Protein AF-A0A699ZJT1-F1 (afdb_monomer_lite)

Organism: Haematococcus lacustris (NCBI:txid44745)

Structure (mmCIF, N/CA/C/O backbone):
data_AF-A0A699ZJT1-F1
#
_entry.id   AF-A0A699ZJT1-F1
#
loop_
_atom_site.group_PDB
_atom_site.id
_atom_site.type_symbol
_atom_site.label_atom_id
_atom_site.label_alt_id
_atom_site.label_comp_id
_atom_site.label_asym_id
_atom_site.label_entity_id
_atom_site.label_seq_id
_atom_site.pdbx_PDB_ins_code
_atom_site.Cartn_x
_atom_site.Cartn_y
_atom_site.Cartn_z
_atom_site.occupancy
_atom_site.B_iso_or_equiv
_atom_site.auth_seq_id
_atom_site.auth_comp_id
_atom_site.auth_asym_id
_atom_site.auth_atom_id
_atom_site.pdbx_PDB_model_num
ATOM 1 N N . MET A 1 1 ? -1.656 -11.043 2.139 1.00 68.12 1 MET A N 1
ATOM 2 C CA . MET A 1 1 ? -1.482 -12.328 1.418 1.00 68.12 1 MET A CA 1
ATOM 3 C C . MET A 1 1 ? -2.534 -12.564 0.336 1.00 68.12 1 MET A C 1
ATOM 5 O O . MET A 1 1 ? -2.131 -12.851 -0.779 1.00 68.12 1 MET A O 1
ATOM 9 N N . VAL A 1 2 ? -3.842 -12.390 0.593 1.00 81.81 2 VAL A N 1
ATOM 10 C CA . VAL A 1 2 ? -4.895 -12.573 -0.441 1.00 81.81 2 VAL A CA 1
ATOM 11 C C . VAL A 1 2 ? -4.664 -11.711 -1.692 1.00 81.81 2 VAL A C 1
ATOM 13 O O . VAL A 1 2 ? -4.823 -12.199 -2.804 1.00 81.81 2 VAL A O 1
ATOM 16 N N . PHE A 1 3 ? -4.213 -10.464 -1.516 1.00 82.81 3 PHE A N 1
ATOM 17 C CA . PHE A 1 3 ? -3.879 -9.556 -2.620 1.00 82.81 3 PHE A CA 1
ATOM 18 C C . PHE A 1 3 ? -2.847 -10.152 -3.597 1.00 82.81 3 PHE A C 1
ATOM 20 O O . PHE A 1 3 ? -3.109 -10.224 -4.792 1.00 82.81 3 PHE A O 1
ATOM 27 N N . ILE A 1 4 ? -1.740 -10.689 -3.074 1.00 85.75 4 ILE A N 1
ATOM 28 C CA . ILE A 1 4 ? -0.668 -11.313 -3.864 1.00 85.75 4 ILE A CA 1
ATOM 29 C C . ILE A 1 4 ? -1.181 -12.545 -4.628 1.00 85.75 4 ILE A C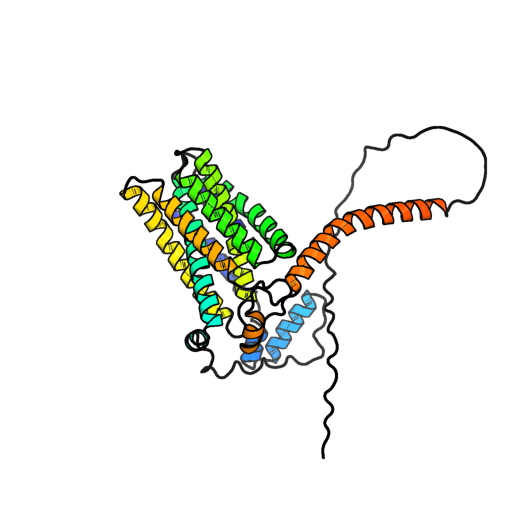 1
ATOM 31 O O . ILE A 1 4 ? -0.838 -12.753 -5.788 1.00 85.75 4 ILE A O 1
ATOM 35 N N . VAL A 1 5 ? -2.038 -13.365 -4.004 1.00 87.31 5 VAL A N 1
ATOM 36 C CA . VAL A 1 5 ? -2.672 -14.508 -4.690 1.00 87.31 5 VAL A CA 1
ATOM 37 C C . VAL A 1 5 ? -3.521 -14.026 -5.870 1.00 87.31 5 VAL A C 1
ATOM 39 O O . VAL A 1 5 ? -3.501 -14.644 -6.934 1.00 87.31 5 VAL A O 1
ATOM 42 N N . GLY A 1 6 ? -4.217 -12.898 -5.706 1.00 88.88 6 GLY A N 1
ATOM 43 C CA . GLY A 1 6 ? -4.940 -12.227 -6.783 1.00 88.88 6 GLY A CA 1
ATOM 44 C C . GLY A 1 6 ? -4.027 -11.771 -7.923 1.00 88.88 6 GLY A C 1
ATOM 45 O O . GLY A 1 6 ? -4.367 -11.984 -9.083 1.00 88.88 6 GLY A O 1
ATOM 46 N N . GLU A 1 7 ? -2.851 -11.217 -7.620 1.00 87.44 7 GLU A N 1
ATOM 47 C CA . GLU A 1 7 ? -1.862 -10.841 -8.640 1.00 87.44 7 GLU A CA 1
ATOM 48 C C . GLU A 1 7 ? -1.329 -12.052 -9.414 1.00 87.44 7 GLU A C 1
ATOM 50 O O . GLU A 1 7 ? -1.251 -12.017 -10.641 1.00 87.44 7 GLU A O 1
ATOM 55 N N . PHE A 1 8 ? -1.023 -13.158 -8.731 1.00 90.25 8 PHE A N 1
ATOM 56 C CA . PHE A 1 8 ? -0.613 -14.397 -9.400 1.00 90.25 8 PHE A CA 1
ATOM 57 C C . PHE A 1 8 ? -1.708 -14.958 -10.303 1.00 90.25 8 PHE A C 1
ATOM 59 O O . PHE A 1 8 ? -1.432 -15.349 -11.440 1.00 90.25 8 PHE A O 1
ATOM 66 N N . ALA A 1 9 ? -2.953 -14.974 -9.820 1.00 89.19 9 ALA A N 1
ATOM 67 C CA . ALA A 1 9 ? -4.098 -15.390 -10.619 1.00 89.19 9 ALA A CA 1
ATOM 68 C C . ALA A 1 9 ? -4.280 -14.478 -11.842 1.00 89.19 9 ALA A C 1
ATOM 70 O O . ALA A 1 9 ? -4.509 -14.973 -12.944 1.00 89.19 9 ALA A O 1
ATOM 71 N N . LEU A 1 10 ? -4.111 -13.163 -11.672 1.00 89.19 10 LEU A N 1
ATOM 72 C CA . LEU A 1 10 ? -4.169 -12.187 -12.756 1.00 89.19 10 LEU A CA 1
ATOM 73 C C . LEU A 1 10 ? -3.108 -12.471 -13.825 1.00 89.19 10 LEU A C 1
ATOM 75 O O . LEU A 1 10 ? -3.448 -12.544 -15.004 1.00 89.19 10 LEU A O 1
ATOM 79 N N . VAL A 1 11 ? -1.847 -12.677 -13.432 1.00 89.19 11 VAL A N 1
ATOM 80 C CA . VAL A 1 11 ? -0.758 -13.001 -14.371 1.00 89.19 11 VAL A CA 1
ATOM 81 C C . VAL A 1 11 ? -1.023 -14.315 -15.095 1.00 89.19 11 VAL A C 1
ATOM 83 O O . VAL A 1 11 ? -0.805 -14.394 -16.302 1.00 89.19 11 VAL A O 1
ATOM 86 N N . LEU A 1 12 ? -1.517 -15.335 -14.389 1.00 89.31 12 LEU A N 1
ATOM 87 C CA . LEU A 1 12 ? -1.849 -16.627 -14.985 1.00 89.31 12 LEU A CA 1
ATOM 88 C C . LEU A 1 12 ? -2.943 -16.484 -16.048 1.00 89.31 12 LEU A C 1
ATOM 90 O O . LEU A 1 12 ? -2.784 -16.970 -17.167 1.00 89.31 12 LEU A O 1
ATOM 94 N N . VAL A 1 13 ? -4.031 -15.781 -15.725 1.00 89.81 13 VAL A N 1
ATOM 95 C CA . VAL A 1 13 ? -5.122 -15.515 -16.672 1.00 89.81 13 VAL A CA 1
ATOM 96 C C . VAL A 1 13 ? -4.616 -14.692 -17.853 1.00 89.81 13 VAL A C 1
ATOM 98 O O . VAL A 1 13 ? -4.939 -15.024 -18.987 1.00 89.81 13 VAL A O 1
ATOM 101 N N . ALA A 1 14 ? -3.790 -13.672 -17.616 1.00 88.75 14 ALA A N 1
ATOM 102 C CA . ALA A 1 14 ? -3.223 -12.837 -18.673 1.00 88.75 14 ALA A CA 1
ATOM 103 C C . ALA A 1 14 ? -2.283 -13.628 -19.604 1.00 88.75 14 ALA A C 1
ATOM 105 O O . ALA A 1 14 ? -2.283 -13.414 -20.814 1.00 88.75 14 ALA A O 1
ATOM 106 N N . PHE A 1 15 ? -1.509 -14.570 -19.057 1.00 87.38 15 PHE A N 1
ATOM 107 C CA . PHE A 1 15 ? -0.621 -15.436 -19.833 1.00 87.38 15 PHE A CA 1
ATOM 108 C C . PHE A 1 15 ? -1.401 -16.434 -20.702 1.00 87.38 15 PHE A C 1
ATOM 110 O O . PHE A 1 15 ? -1.058 -16.633 -21.868 1.00 87.38 15 PHE A O 1
ATOM 117 N N . LEU A 1 16 ? -2.460 -17.041 -20.153 1.00 88.62 16 LEU A N 1
ATOM 118 C CA . LEU A 1 16 ? -3.314 -17.999 -20.867 1.00 88.62 16 LEU A CA 1
ATOM 119 C C . LEU A 1 16 ? -4.228 -17.315 -21.894 1.00 88.62 16 LEU A C 1
ATOM 121 O O . LEU A 1 16 ? -4.442 -17.833 -22.989 1.00 88.62 16 LEU A O 1
ATOM 125 N N . LEU A 1 17 ? -4.779 -16.152 -21.541 1.00 86.44 17 LEU A N 1
ATOM 126 C CA . LEU A 1 17 ? -5.729 -15.386 -22.340 1.00 86.44 17 LEU A CA 1
ATOM 127 C C . LEU A 1 17 ? -5.072 -14.091 -22.814 1.00 86.44 17 LEU A C 1
ATOM 129 O O . LEU A 1 17 ? -5.257 -13.019 -22.249 1.00 86.44 17 LEU A O 1
ATOM 133 N N . GLN A 1 18 ? -4.364 -14.181 -23.935 1.00 83.94 18 GLN A N 1
ATOM 134 C CA . GLN A 1 18 ? -3.671 -13.042 -24.551 1.00 83.94 18 GLN A CA 1
ATOM 135 C C . GLN A 1 18 ? -4.620 -12.006 -25.191 1.00 83.94 18 GLN A C 1
ATOM 137 O O . GLN A 1 18 ? -4.182 -10.980 -25.711 1.00 83.94 18 GLN A O 1
ATOM 142 N N . ARG A 1 19 ? -5.938 -12.256 -25.171 1.00 90.12 19 ARG A N 1
ATOM 143 C CA . ARG A 1 19 ? -6.968 -11.302 -25.603 1.00 90.12 19 ARG A CA 1
ATOM 144 C C . ARG A 1 19 ? -7.478 -10.526 -24.395 1.00 90.12 19 ARG A C 1
ATOM 146 O O . ARG A 1 19 ? -8.164 -11.093 -23.544 1.00 90.12 19 ARG A O 1
ATOM 153 N N . TRP A 1 20 ? -7.218 -9.220 -24.371 1.00 88.31 20 TRP A N 1
ATOM 154 C CA . TRP A 1 20 ? -7.564 -8.351 -23.243 1.00 88.31 20 TRP A CA 1
ATOM 155 C C . TRP A 1 20 ? -9.059 -8.380 -22.882 1.00 88.31 20 TRP A C 1
ATOM 157 O O . TRP A 1 20 ? -9.390 -8.328 -21.703 1.00 88.31 20 TRP A O 1
ATOM 167 N N . GLN A 1 21 ? -9.968 -8.545 -23.855 1.00 93.56 21 GLN A N 1
ATOM 168 C CA . GLN A 1 21 ? -11.408 -8.639 -23.574 1.00 93.56 21 GLN A CA 1
ATOM 169 C C . GLN A 1 21 ? -11.756 -9.905 -22.783 1.00 93.56 21 GLN A C 1
ATOM 171 O O . GLN A 1 21 ? -12.504 -9.843 -21.812 1.00 93.56 21 GLN A O 1
ATOM 176 N N . LEU A 1 22 ? -11.200 -11.054 -23.190 1.00 91.88 22 LEU A N 1
ATOM 177 C CA . LEU A 1 22 ? -11.427 -12.329 -22.504 1.00 91.88 22 LEU A CA 1
ATOM 178 C C . LEU A 1 22 ? -10.837 -12.292 -21.098 1.00 91.88 22 LEU A C 1
ATOM 180 O O . LEU A 1 22 ? -11.484 -12.739 -20.157 1.00 91.88 22 LEU A O 1
ATOM 184 N N . MET A 1 23 ? -9.658 -11.689 -20.948 1.00 89.81 23 MET A N 1
ATOM 185 C CA . MET A 1 23 ? -9.053 -11.440 -19.645 1.00 89.81 23 MET A CA 1
ATOM 186 C C . MET A 1 23 ? -9.990 -10.618 -18.744 1.00 89.81 23 MET A C 1
ATOM 188 O O . MET A 1 23 ? -10.270 -11.047 -17.625 1.00 89.81 23 MET A O 1
ATOM 192 N N . CYS A 1 24 ? -10.540 -9.498 -19.232 1.00 90.75 24 CYS A N 1
ATOM 193 C CA . CYS A 1 24 ? -11.505 -8.693 -18.476 1.00 90.75 24 CYS A CA 1
ATOM 194 C C . CYS A 1 24 ? -12.735 -9.509 -18.056 1.00 90.75 24 CYS A C 1
ATOM 196 O O . CYS A 1 24 ? -13.078 -9.510 -16.877 1.00 90.75 24 CYS A O 1
ATOM 198 N N . TYR A 1 25 ? -13.362 -10.249 -18.978 1.00 93.19 25 TYR A N 1
ATOM 199 C CA . TYR A 1 25 ? -14.530 -11.074 -18.651 1.00 93.19 25 TYR A CA 1
ATOM 200 C C . TYR A 1 25 ? -14.214 -12.156 -17.616 1.00 93.19 25 TYR A C 1
ATOM 202 O O . TYR A 1 25 ? -14.983 -12.336 -16.673 1.00 93.19 25 TYR A O 1
ATOM 210 N N . CYS A 1 26 ? -13.080 -12.848 -17.745 1.00 92.00 26 CYS A N 1
ATOM 211 C CA . CYS A 1 26 ? -12.670 -13.879 -16.795 1.00 92.00 26 CYS A CA 1
ATOM 212 C C . CYS A 1 26 ? -12.406 -13.304 -15.400 1.00 92.00 26 CYS A C 1
ATOM 214 O O . CYS A 1 26 ? -12.889 -13.860 -14.417 1.00 92.00 26 CYS A O 1
ATOM 216 N N . ILE A 1 27 ? -11.703 -12.175 -15.293 1.00 89.94 27 ILE A N 1
ATOM 217 C CA . ILE A 1 27 ? -11.437 -11.525 -13.999 1.00 89.94 27 ILE A CA 1
ATOM 218 C C . ILE A 1 27 ? -12.738 -11.024 -13.365 1.00 89.94 27 ILE A C 1
ATOM 220 O O . ILE A 1 27 ? -12.946 -11.208 -12.163 1.00 89.94 27 ILE A O 1
ATOM 224 N N . SER A 1 28 ? -13.639 -10.436 -14.159 1.00 90.81 28 SER A N 1
ATOM 225 C CA . SER A 1 28 ? -14.964 -10.023 -13.689 1.00 90.81 28 SER A CA 1
ATOM 226 C C . SER A 1 28 ? -15.787 -11.215 -13.207 1.00 90.81 28 SER A C 1
ATOM 228 O O . SER A 1 28 ? -16.423 -11.116 -12.164 1.00 90.81 28 SER A O 1
ATOM 230 N N . ALA A 1 29 ? -15.734 -12.355 -13.900 1.00 91.50 29 ALA A N 1
ATOM 231 C CA . ALA A 1 29 ? -16.417 -13.576 -13.481 1.00 91.50 29 ALA A CA 1
ATOM 232 C C . ALA A 1 29 ? -15.842 -14.143 -12.172 1.00 91.50 29 ALA A C 1
ATOM 234 O O . ALA A 1 29 ? -16.608 -14.486 -11.276 1.00 91.50 29 ALA A O 1
ATOM 235 N N . ILE A 1 30 ? -14.513 -14.181 -12.019 1.00 88.31 30 ILE A N 1
ATOM 236 C CA . ILE A 1 30 ? -13.851 -14.600 -10.769 1.00 88.31 30 ILE A CA 1
ATOM 237 C C . ILE A 1 30 ? -14.246 -13.666 -9.614 1.00 88.31 30 ILE A C 1
ATOM 239 O O . ILE A 1 30 ? -14.567 -14.126 -8.519 1.00 88.31 30 ILE A O 1
ATOM 243 N N . SER A 1 31 ? -14.278 -12.356 -9.866 1.00 87.56 31 SER A N 1
ATOM 244 C CA . SER A 1 31 ? -14.694 -11.350 -8.879 1.00 87.56 31 SER A CA 1
ATOM 245 C C . SER A 1 31 ? -16.182 -11.450 -8.532 1.00 87.56 31 SER A C 1
ATOM 247 O O . SER A 1 31 ? -16.557 -11.269 -7.382 1.00 87.56 31 SER A O 1
ATOM 249 N N . ALA A 1 32 ? -17.045 -11.772 -9.495 1.00 90.25 32 ALA A N 1
ATOM 250 C CA . ALA A 1 32 ? -18.464 -12.005 -9.238 1.00 90.25 32 ALA A CA 1
ATOM 251 C C . ALA A 1 32 ? -18.681 -13.294 -8.433 1.00 90.25 32 ALA A C 1
ATOM 253 O O . ALA A 1 32 ? -19.497 -13.322 -7.517 1.00 90.25 32 ALA A O 1
ATOM 254 N N . LEU A 1 33 ? -17.910 -14.347 -8.722 1.00 89.12 33 LEU A N 1
ATOM 255 C CA . LEU A 1 33 ? -17.968 -15.600 -7.976 1.00 89.12 33 LEU A CA 1
ATOM 256 C C . LEU A 1 33 ? -17.536 -15.413 -6.517 1.00 89.12 33 LEU A C 1
ATOM 258 O O . LEU A 1 33 ? -18.103 -16.047 -5.633 1.00 89.12 33 LEU A O 1
ATOM 262 N N . SER A 1 34 ? -16.590 -14.514 -6.232 1.00 84.88 34 SER A N 1
ATOM 263 C CA . SER A 1 34 ? -16.196 -14.231 -4.846 1.00 84.88 34 SER A CA 1
ATOM 264 C C . SER A 1 34 ? -17.324 -13.596 -4.018 1.00 84.88 34 SER A C 1
ATOM 266 O O . SER A 1 34 ? -17.351 -13.783 -2.804 1.00 84.88 34 SER A O 1
ATOM 268 N N . MET A 1 35 ? -18.321 -12.954 -4.645 1.00 88.31 35 MET A N 1
ATOM 269 C CA . MET A 1 35 ? -19.525 -12.467 -3.951 1.00 88.31 35 MET A CA 1
ATOM 270 C C . MET A 1 35 ? -20.387 -13.596 -3.384 1.00 88.31 35 MET A C 1
ATOM 272 O O . MET A 1 35 ? -21.145 -13.360 -2.448 1.00 88.31 35 MET A O 1
ATOM 276 N N . VAL A 1 36 ? -20.238 -14.833 -3.866 1.00 89.50 36 VAL A N 1
ATOM 277 C CA . VAL A 1 36 ? -20.910 -16.002 -3.277 1.00 89.50 36 VAL A CA 1
ATOM 278 C C . VAL A 1 36 ? -20.477 -16.213 -1.822 1.00 89.50 36 VAL A C 1
ATOM 280 O O . VAL A 1 36 ? -21.273 -16.685 -1.016 1.00 89.50 36 VAL A O 1
ATOM 283 N N . VAL A 1 37 ? -19.262 -15.792 -1.444 1.00 86.38 37 VAL A N 1
ATOM 284 C CA . VAL A 1 37 ? -18.800 -15.837 -0.046 1.00 86.38 37 VAL A CA 1
ATOM 285 C C . VAL A 1 37 ? -19.718 -15.023 0.871 1.00 86.38 37 VAL A C 1
ATOM 287 O O . VAL A 1 37 ? -19.959 -15.446 1.998 1.00 86.38 37 VAL A O 1
ATOM 290 N N . LEU A 1 38 ? -20.308 -13.923 0.386 1.00 85.62 38 LEU A N 1
ATOM 291 C CA . LEU A 1 38 ? -21.237 -13.099 1.170 1.00 85.62 38 LEU A CA 1
ATOM 292 C C . LEU A 1 38 ? -22.495 -13.866 1.602 1.00 85.62 38 LEU A C 1
ATOM 294 O O . LEU A 1 38 ? -23.102 -13.502 2.600 1.00 85.62 38 LEU A O 1
ATOM 298 N N . LEU A 1 39 ? -22.868 -14.944 0.902 1.00 87.69 39 LEU A N 1
ATOM 299 C CA . LEU A 1 39 ? -24.011 -15.786 1.279 1.00 87.69 39 LEU A CA 1
ATOM 300 C C . LEU A 1 39 ? -23.717 -16.682 2.491 1.00 87.69 39 LEU A C 1
ATOM 302 O O . LEU A 1 39 ? -24.645 -17.156 3.142 1.00 87.69 39 LEU A O 1
ATOM 306 N N . PHE A 1 40 ? -22.440 -16.936 2.782 1.00 87.12 40 PHE A N 1
ATOM 307 C CA . PHE A 1 40 ? -22.009 -17.820 3.868 1.00 87.12 40 PHE A CA 1
ATOM 308 C C . PHE A 1 40 ? -21.505 -17.063 5.099 1.00 87.12 40 PHE A C 1
ATOM 310 O O . PHE A 1 40 ? -21.398 -17.656 6.174 1.00 87.12 40 PHE A O 1
ATOM 317 N N . VAL A 1 41 ? -21.176 -15.776 4.956 1.00 87.56 41 VAL A N 1
ATOM 318 C CA . VAL A 1 41 ? -20.668 -14.947 6.052 1.00 87.56 41 VAL A CA 1
ATOM 319 C C . VAL A 1 41 ? -21.848 -14.466 6.906 1.00 87.56 41 VAL A C 1
ATOM 321 O O . VAL A 1 41 ? -22.723 -13.779 6.383 1.00 87.56 41 VAL A O 1
ATOM 324 N N . PRO A 1 42 ? -21.904 -14.819 8.205 1.00 86.19 42 PRO A N 1
ATOM 325 C CA . PRO A 1 42 ? -22.932 -14.299 9.094 1.00 86.19 42 PRO A CA 1
ATOM 326 C C . PRO A 1 42 ? -22.731 -12.799 9.333 1.00 86.19 42 PRO A C 1
ATOM 328 O O . PRO A 1 42 ? -21.609 -12.291 9.295 1.00 86.19 42 PRO A O 1
ATOM 331 N N . GLU A 1 43 ? -23.825 -12.102 9.625 1.00 85.81 43 GLU A N 1
ATOM 332 C CA . GLU A 1 43 ? -23.798 -10.677 9.947 1.00 85.81 43 GLU A CA 1
ATOM 333 C C . GLU A 1 43 ? -22.984 -10.399 11.227 1.00 85.81 43 GLU A C 1
ATOM 335 O O . GLU A 1 43 ? -22.891 -11.244 12.123 1.00 85.81 43 GLU A O 1
ATOM 340 N N . SER A 1 44 ? -22.391 -9.205 11.333 1.00 82.75 44 SER A N 1
ATOM 341 C CA . SER A 1 44 ? -21.545 -8.840 12.479 1.00 82.75 44 SER A CA 1
ATOM 342 C C . SER A 1 44 ? -22.341 -8.834 13.797 1.00 82.75 44 SER A C 1
ATOM 344 O O . SER A 1 44 ? -23.284 -8.046 13.924 1.00 82.75 44 SER A O 1
ATOM 346 N N . PRO A 1 45 ? -21.934 -9.601 14.835 1.00 82.19 45 PRO A N 1
ATOM 347 C CA . PRO A 1 45 ? -22.610 -9.601 16.136 1.00 82.19 45 PRO A CA 1
ATOM 348 C C . PRO A 1 45 ? -22.708 -8.210 16.766 1.00 82.19 45 PRO A C 1
ATOM 350 O O . PRO A 1 45 ? -23.726 -7.861 17.354 1.00 82.19 45 PRO A O 1
ATOM 353 N N . ARG A 1 46 ? -21.678 -7.368 16.594 1.00 73.75 46 ARG A N 1
ATOM 354 C CA . ARG A 1 46 ? -21.686 -5.987 17.110 1.00 73.75 46 ARG A CA 1
ATOM 355 C C . ARG A 1 46 ? -22.726 -5.117 16.407 1.00 73.75 46 ARG A C 1
ATOM 357 O O . ARG A 1 46 ? -23.347 -4.286 17.060 1.00 73.75 46 ARG A O 1
ATOM 364 N N . TRP A 1 47 ? -22.913 -5.299 15.099 1.00 79.62 47 TRP A N 1
ATOM 365 C CA . TRP A 1 47 ? -23.938 -4.579 14.339 1.00 79.62 47 TRP A CA 1
ATOM 366 C C . TRP A 1 47 ? -25.345 -5.056 14.719 1.00 79.62 47 TRP A C 1
ATOM 368 O O . TRP A 1 47 ? -26.227 -4.229 14.933 1.00 79.62 47 TRP A O 1
ATOM 378 N N . LEU A 1 48 ? -25.533 -6.370 14.893 1.00 81.25 48 LEU A N 1
ATOM 379 C CA . LEU A 1 48 ? -26.794 -6.949 15.366 1.00 81.25 48 LEU A CA 1
ATOM 380 C C . LEU A 1 48 ? -27.180 -6.405 16.751 1.00 81.25 48 LEU A C 1
ATOM 382 O O . LEU A 1 48 ? -28.318 -5.978 16.930 1.00 81.25 48 LEU A O 1
ATOM 386 N N . LEU A 1 49 ? -26.230 -6.327 17.691 1.00 79.31 49 LEU A N 1
ATOM 387 C CA . LEU A 1 49 ? -26.443 -5.700 19.004 1.00 79.31 49 LEU A CA 1
ATOM 388 C C . LEU A 1 49 ? -26.796 -4.212 18.883 1.00 79.31 49 LEU A C 1
ATOM 390 O O . LEU A 1 49 ? -27.748 -3.758 19.509 1.00 79.31 49 LEU A O 1
ATOM 394 N N . ALA A 1 50 ? -26.084 -3.457 18.041 1.00 68.19 50 ALA A N 1
ATOM 395 C CA . ALA A 1 50 ? -26.372 -2.038 17.815 1.00 68.19 50 ALA A CA 1
ATOM 396 C C . ALA A 1 50 ? -27.770 -1.795 17.210 1.00 68.19 50 ALA A C 1
ATOM 398 O O . ALA A 1 50 ? -28.385 -0.767 17.476 1.00 68.19 50 ALA A O 1
ATOM 399 N N . MET A 1 51 ? -28.286 -2.749 16.430 1.00 73.44 51 MET A N 1
ATOM 400 C CA . MET A 1 51 ? -29.645 -2.730 15.873 1.00 73.44 51 MET A CA 1
ATOM 401 C C . MET A 1 51 ? -30.710 -3.277 16.840 1.00 73.44 51 MET A C 1
ATOM 403 O O . MET A 1 51 ? -31.870 -3.414 16.455 1.00 73.44 51 MET A O 1
ATOM 407 N N . GLY A 1 52 ? -30.341 -3.628 18.076 1.00 78.38 52 GLY A N 1
ATOM 408 C CA . GLY A 1 52 ? -31.246 -4.216 19.069 1.00 78.38 52 GLY A CA 1
ATOM 409 C C . GLY A 1 52 ? -31.628 -5.678 18.798 1.00 78.38 52 GLY A C 1
ATOM 410 O O . GLY A 1 52 ? -32.499 -6.224 19.472 1.00 78.38 52 GLY A O 1
ATOM 411 N N . ARG A 1 53 ? -30.982 -6.349 17.834 1.00 83.00 53 ARG A N 1
ATOM 412 C CA . ARG A 1 53 ? -31.214 -7.759 17.461 1.00 83.00 53 ARG A CA 1
ATOM 413 C C . ARG A 1 53 ? -30.350 -8.697 18.310 1.00 83.00 53 ARG A C 1
ATOM 415 O O . ARG A 1 53 ? -29.524 -9.449 17.793 1.00 83.00 53 ARG A O 1
ATOM 422 N N . GLN A 1 54 ? -30.535 -8.648 19.628 1.00 84.38 54 GLN A N 1
ATOM 423 C CA . GLN A 1 54 ? -29.672 -9.343 20.591 1.00 84.38 54 GLN A CA 1
ATOM 424 C C . GLN A 1 54 ? -29.695 -10.875 20.441 1.00 84.38 54 GLN A C 1
ATOM 426 O O . GLN A 1 54 ? -28.637 -11.498 20.403 1.00 84.38 54 GLN A O 1
ATOM 431 N N . ALA A 1 55 ? -30.875 -11.475 20.253 1.00 84.94 55 ALA A N 1
ATOM 432 C CA . ALA A 1 55 ? -31.009 -12.926 20.082 1.00 84.94 55 ALA A CA 1
ATOM 433 C C . ALA A 1 55 ? -30.239 -13.458 18.857 1.00 84.94 55 ALA A C 1
ATOM 435 O O . ALA A 1 55 ? -29.660 -14.542 18.892 1.00 84.94 55 ALA A O 1
ATOM 436 N N . GLU A 1 56 ? -30.191 -12.682 17.772 1.00 85.12 56 GLU A N 1
ATOM 437 C CA . GLU A 1 56 ? -29.431 -13.055 16.579 1.00 85.12 56 GLU A CA 1
ATOM 438 C C . GLU A 1 56 ? -27.924 -12.904 16.789 1.00 85.12 56 GLU A C 1
ATOM 440 O O . GLU A 1 56 ? -27.151 -13.740 16.323 1.00 85.12 56 GLU A O 1
ATOM 445 N N . ALA A 1 57 ? -27.496 -11.875 17.526 1.00 84.94 57 ALA A N 1
ATOM 446 C CA . ALA A 1 57 ? -26.094 -11.703 17.891 1.00 84.94 57 ALA A CA 1
ATOM 447 C C . ALA A 1 57 ? -25.587 -12.872 18.752 1.00 84.94 57 ALA A C 1
ATOM 449 O O . ALA A 1 57 ? -24.501 -13.395 18.498 1.00 84.94 57 ALA A O 1
ATOM 450 N N . GLU A 1 58 ? -26.389 -13.320 19.721 1.00 86.56 58 GLU A N 1
ATOM 451 C CA . GLU A 1 58 ? -26.097 -14.493 20.555 1.00 86.56 58 GLU A CA 1
ATOM 452 C C . GLU A 1 58 ? -26.061 -15.781 19.722 1.00 86.56 58 GLU A C 1
ATOM 454 O O . GLU A 1 58 ? -25.140 -16.583 19.873 1.00 86.56 58 GLU A O 1
ATOM 459 N N . ALA A 1 59 ? -26.989 -15.955 18.774 1.00 87.75 59 ALA A N 1
ATOM 460 C CA . ALA A 1 59 ? -26.979 -17.097 17.860 1.00 87.75 59 ALA A CA 1
ATOM 461 C C . ALA A 1 59 ? -25.696 -17.143 17.009 1.00 87.75 59 ALA A C 1
ATOM 463 O O . ALA A 1 59 ? -25.058 -18.192 16.907 1.00 87.75 59 ALA A O 1
ATOM 464 N N . VAL A 1 60 ? -25.260 -16.009 16.451 1.00 87.69 60 VAL A N 1
ATOM 465 C CA . VAL A 1 60 ? -24.003 -15.938 15.686 1.00 87.69 60 VAL A CA 1
ATOM 466 C C . VAL A 1 60 ? -22.793 -16.212 16.586 1.00 87.69 60 VAL A C 1
ATOM 468 O O . VAL A 1 60 ? -21.924 -17.000 16.213 1.00 87.69 60 VAL A O 1
ATOM 471 N N . MET A 1 61 ? -22.741 -15.619 17.782 1.00 86.12 61 MET A N 1
ATOM 472 C CA . MET A 1 61 ? -21.646 -15.830 18.738 1.00 86.12 61 MET A CA 1
ATOM 473 C C . MET A 1 61 ? -21.565 -17.274 19.237 1.00 86.12 61 MET A C 1
ATOM 475 O O . MET A 1 61 ? -20.465 -17.813 19.337 1.00 86.12 61 MET A O 1
ATOM 479 N N . SER A 1 62 ? -22.704 -17.922 19.493 1.00 85.94 62 SER A N 1
ATOM 480 C CA . SER A 1 62 ? -22.753 -19.334 19.889 1.00 85.94 62 SER A CA 1
ATOM 481 C C . SER A 1 62 ? -22.188 -20.241 18.797 1.00 85.94 62 SER A C 1
ATOM 483 O O . SER A 1 62 ? -21.330 -21.072 19.077 1.00 85.94 62 SER A O 1
ATOM 485 N N . LYS A 1 63 ? -22.549 -19.993 17.533 1.00 85.94 63 LYS A N 1
ATOM 486 C CA . LYS A 1 63 ? -22.023 -20.733 16.382 1.00 85.94 63 LYS A CA 1
ATOM 487 C C . LYS A 1 63 ? -20.516 -20.534 16.203 1.00 85.94 63 LYS A C 1
ATOM 489 O O . LYS A 1 63 ? -19.805 -21.482 15.885 1.00 85.94 63 LYS A O 1
ATOM 494 N N . ILE A 1 64 ? -20.011 -19.318 16.426 1.00 86.00 64 ILE A N 1
ATOM 495 C CA . ILE A 1 64 ? -18.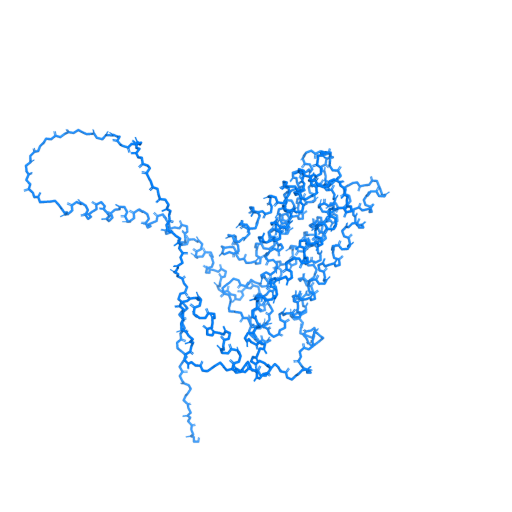565 -19.037 16.412 1.00 86.00 64 ILE A CA 1
ATOM 496 C C . ILE A 1 64 ? -17.860 -19.781 17.555 1.00 86.00 64 ILE A C 1
ATOM 498 O O . ILE A 1 64 ? -16.791 -20.349 17.340 1.00 86.00 64 ILE A O 1
ATOM 502 N N . ALA A 1 65 ? -18.448 -19.798 18.753 1.00 85.56 65 ALA A N 1
ATOM 503 C CA . ALA A 1 65 ? -17.896 -20.492 19.914 1.00 85.56 65 ALA A CA 1
ATOM 504 C C . ALA A 1 65 ? -17.842 -22.014 19.689 1.00 85.56 65 ALA A C 1
ATOM 506 O O . ALA A 1 65 ? -16.798 -22.623 19.910 1.00 85.56 65 ALA A O 1
ATOM 507 N N . GLU A 1 66 ? -18.907 -22.607 19.140 1.00 86.69 66 GLU A N 1
ATOM 508 C CA . GLU A 1 66 ? -18.951 -24.025 18.755 1.00 86.69 66 GLU A CA 1
ATOM 509 C C . GLU A 1 66 ? -17.850 -24.386 17.751 1.00 86.69 66 GLU A C 1
ATOM 511 O O . GLU A 1 66 ? -17.126 -25.359 17.955 1.00 86.69 66 GLU A O 1
ATOM 516 N N . VAL A 1 67 ? -17.679 -23.583 16.695 1.00 85.56 67 VAL A N 1
ATOM 517 C CA . VAL A 1 67 ? -16.641 -23.808 15.673 1.00 85.56 67 VAL A CA 1
ATOM 518 C C . VAL A 1 67 ? -15.232 -23.660 16.253 1.00 85.56 67 VAL A C 1
ATOM 520 O O . VAL A 1 67 ? -14.334 -24.413 15.883 1.00 85.56 67 VAL A O 1
ATOM 523 N N . ASN A 1 68 ? -15.037 -22.721 17.180 1.00 86.12 68 ASN A N 1
ATOM 524 C CA . ASN A 1 68 ? -13.748 -22.478 17.829 1.00 86.12 68 ASN A CA 1
ATOM 525 C C . ASN A 1 68 ? -13.475 -23.411 19.023 1.00 86.12 68 ASN A C 1
ATOM 527 O O . ASN A 1 68 ? -12.423 -23.292 19.649 1.00 86.12 68 ASN A O 1
ATOM 531 N N . GLY A 1 69 ? -14.401 -24.312 19.371 1.00 82.94 69 GLY A N 1
ATOM 532 C CA . GLY A 1 69 ? -14.282 -25.189 20.541 1.00 82.94 69 GLY A CA 1
ATOM 533 C C . GLY A 1 69 ? -14.300 -24.447 21.884 1.00 82.94 69 GLY A C 1
ATOM 534 O O . GLY A 1 69 ? -13.860 -24.990 22.897 1.00 82.94 69 GLY A O 1
ATOM 535 N N . THR A 1 70 ? -14.787 -23.207 21.911 1.00 82.31 70 THR A N 1
ATOM 536 C CA . THR A 1 70 ? -14.880 -22.368 23.111 1.00 82.31 70 THR A CA 1
ATOM 537 C C . THR A 1 70 ? -16.328 -22.260 23.593 1.00 82.31 70 THR A C 1
ATOM 539 O O . THR A 1 70 ? -17.273 -22.632 22.902 1.00 82.31 70 THR A O 1
ATOM 542 N N . ARG A 1 71 ? -16.529 -21.797 24.832 1.00 76.06 71 ARG A N 1
ATOM 543 C CA . ARG A 1 71 ? -17.869 -21.545 25.389 1.00 76.06 71 ARG A CA 1
ATOM 544 C C . ARG A 1 71 ? -18.179 -20.058 25.316 1.00 76.06 71 ARG A C 1
ATOM 546 O O . ARG A 1 71 ? -17.269 -19.242 25.454 1.00 76.06 71 ARG A O 1
ATOM 553 N N . MET A 1 72 ? -19.454 -19.711 25.134 1.00 72.06 72 MET A N 1
ATOM 554 C CA . MET A 1 72 ? -19.869 -18.315 25.260 1.00 72.06 72 MET A CA 1
ATOM 555 C C . MET A 1 72 ? -19.506 -17.773 26.653 1.00 72.06 72 MET A C 1
ATOM 557 O O . MET A 1 72 ? -19.618 -18.515 27.637 1.00 72.06 72 MET A O 1
ATOM 561 N N . PRO A 1 73 ? -19.098 -16.495 26.749 1.00 68.69 73 PRO A N 1
ATOM 562 C CA . PRO A 1 73 ? -19.011 -15.803 28.027 1.00 68.69 73 PRO A CA 1
ATOM 563 C C . PRO A 1 73 ? -20.337 -15.933 28.788 1.00 68.69 73 PRO A C 1
ATOM 565 O O . PRO A 1 73 ? -21.407 -15.851 28.192 1.00 68.69 73 PRO A O 1
ATOM 568 N N . LEU A 1 74 ? -20.263 -16.152 30.104 1.00 57.38 74 LEU A N 1
ATOM 569 C CA . LEU A 1 74 ? -21.442 -16.218 30.981 1.00 57.38 74 LEU A CA 1
ATOM 570 C C . LEU A 1 74 ? -22.108 -14.847 31.168 1.00 57.38 74 LEU A C 1
ATOM 572 O O . LEU A 1 74 ? -23.243 -14.761 31.628 1.00 57.38 74 LEU A O 1
ATOM 576 N N . GLU A 1 75 ? -21.380 -13.784 30.840 1.00 68.00 75 GLU A N 1
ATOM 577 C CA . GLU A 1 75 ? -21.856 -12.414 30.904 1.00 68.00 75 GLU A CA 1
ATOM 578 C C . GLU A 1 75 ? -22.721 -12.116 29.666 1.00 68.00 75 GLU A C 1
ATOM 580 O O . GLU A 1 75 ? -22.305 -12.444 28.548 1.00 68.00 75 GLU A O 1
ATOM 585 N N . PRO A 1 76 ? -23.926 -11.537 29.832 1.00 65.75 76 PRO A N 1
ATOM 586 C CA . PRO A 1 76 ? -24.782 -11.196 28.704 1.00 65.75 76 PRO A CA 1
ATOM 587 C C . PRO A 1 76 ? -24.048 -10.247 27.757 1.00 65.75 76 PRO A C 1
ATOM 589 O O . PRO A 1 76 ? -23.293 -9.380 28.198 1.00 65.75 76 PRO A O 1
ATOM 592 N N . LEU A 1 77 ? -24.277 -10.404 26.450 1.00 67.19 77 LEU A N 1
ATOM 593 C CA . LEU A 1 77 ? -23.730 -9.494 25.449 1.00 67.19 77 LEU A CA 1
ATOM 594 C C . LEU A 1 77 ? -24.283 -8.091 25.713 1.00 67.19 77 LEU A C 1
ATOM 596 O O . LEU A 1 77 ? -25.412 -7.770 25.343 1.00 67.19 77 LEU A O 1
ATOM 600 N N . THR A 1 78 ? -23.497 -7.258 26.387 1.00 64.06 78 THR A N 1
ATOM 601 C CA . THR A 1 78 ? -23.888 -5.885 26.677 1.00 64.06 78 THR A CA 1
ATOM 602 C C . THR A 1 78 ? -24.014 -5.138 25.360 1.00 64.06 78 THR A C 1
ATOM 604 O O . THR A 1 78 ? -23.150 -5.257 24.482 1.00 64.06 78 THR A O 1
ATOM 607 N N . ASN A 1 79 ? -25.080 -4.346 25.223 1.00 59.75 79 ASN A N 1
ATOM 608 C CA . ASN A 1 79 ? -25.167 -3.400 24.122 1.00 59.75 79 ASN A CA 1
ATOM 609 C C . ASN A 1 79 ? -23.858 -2.605 24.084 1.00 59.75 79 ASN A C 1
ATOM 611 O O . ASN A 1 79 ? -23.412 -2.138 25.142 1.00 59.75 79 ASN A O 1
ATOM 615 N N . PRO A 1 80 ? -23.219 -2.449 22.909 1.00 58.72 80 PRO A N 1
ATOM 616 C CA . PRO A 1 80 ? -22.160 -1.464 22.805 1.00 58.72 80 PRO A CA 1
ATOM 617 C C . PRO A 1 80 ? -22.717 -0.148 23.371 1.00 58.72 80 PRO A C 1
ATOM 619 O O . PRO A 1 80 ? -23.902 0.130 23.139 1.00 58.72 80 PRO A O 1
ATOM 622 N N . PRO A 1 81 ? -21.926 0.628 24.145 1.00 57.25 81 PRO A N 1
ATOM 623 C CA . PRO A 1 81 ? -22.375 1.940 24.602 1.00 57.25 81 PRO A CA 1
ATOM 624 C C . PRO A 1 81 ? -22.986 2.646 23.392 1.00 57.25 81 PRO A C 1
ATOM 626 O O . PRO A 1 81 ? -22.399 2.508 22.308 1.00 57.25 81 PRO A O 1
ATOM 629 N N . PRO A 1 82 ? -24.177 3.272 23.533 1.00 51.53 82 PRO A N 1
ATOM 630 C CA . PRO A 1 82 ? -24.911 3.822 22.401 1.00 51.53 82 PRO A CA 1
ATOM 631 C C . PRO A 1 82 ? -23.895 4.549 21.544 1.00 51.53 82 PRO A C 1
ATOM 633 O O . PRO A 1 82 ? -23.154 5.376 22.081 1.00 51.53 82 PRO A O 1
ATOM 636 N N . ALA A 1 83 ? -23.762 4.137 20.275 1.00 50.72 83 ALA A N 1
ATOM 637 C CA . ALA A 1 83 ? -22.914 4.849 19.335 1.00 50.72 83 ALA A CA 1
ATOM 638 C C . ALA A 1 83 ? -23.362 6.296 19.469 1.00 50.72 83 ALA A C 1
ATOM 640 O O . ALA A 1 83 ? -24.521 6.564 19.152 1.00 50.72 83 ALA A O 1
ATOM 641 N N . ALA A 1 84 ? -22.525 7.118 20.121 1.00 46.12 84 ALA A N 1
ATOM 642 C CA . ALA A 1 84 ? -22.936 8.403 20.669 1.00 46.12 84 ALA A CA 1
ATOM 643 C C . ALA A 1 84 ? -23.799 9.077 19.617 1.00 46.12 84 ALA A C 1
ATOM 645 O O . ALA A 1 84 ? -23.349 9.094 18.469 1.00 46.12 84 ALA A O 1
ATOM 646 N N . ASP A 1 85 ? -25.033 9.449 19.998 1.00 40.81 85 ASP A N 1
ATOM 647 C CA . ASP A 1 85 ? -26.114 9.946 19.143 1.00 40.81 85 ASP A CA 1
ATOM 648 C C . ASP A 1 85 ? -25.607 10.334 17.761 1.00 40.81 85 ASP A C 1
ATOM 650 O O . ASP A 1 85 ? -24.694 11.158 17.694 1.00 40.81 85 ASP A O 1
ATOM 654 N N . GLY A 1 86 ? -26.197 9.793 16.685 1.00 45.03 86 GLY A N 1
ATOM 655 C CA . GLY A 1 86 ? -25.769 9.918 15.274 1.00 45.03 86 GLY A CA 1
ATOM 656 C C . GLY A 1 86 ? -25.483 11.333 14.728 1.00 45.03 86 GLY A C 1
ATOM 657 O O . GLY A 1 86 ? -25.266 11.508 13.534 1.00 45.03 86 GLY A O 1
ATOM 658 N N . ASN A 1 87 ? -25.457 12.336 15.595 1.00 42.06 87 ASN A N 1
ATOM 659 C CA . ASN A 1 87 ? -25.036 13.705 15.428 1.00 42.06 87 ASN A CA 1
ATOM 660 C C . ASN A 1 87 ? -23.644 14.077 16.018 1.00 42.06 87 ASN A C 1
ATOM 662 O O . ASN A 1 87 ? -23.232 15.221 15.837 1.00 42.06 87 ASN A O 1
ATOM 666 N N . GLN A 1 88 ? -22.885 13.207 16.706 1.00 46.19 88 GLN A N 1
ATOM 667 C CA . GLN A 1 88 ? -21.587 13.606 17.299 1.00 46.19 88 GLN A CA 1
ATOM 668 C C . GLN A 1 88 ? -20.461 12.572 17.158 1.00 46.19 88 GLN A C 1
ATOM 670 O O . GLN A 1 88 ? -20.041 11.971 18.134 1.00 46.19 88 GLN A O 1
ATOM 675 N N . LEU A 1 89 ? -19.917 12.438 15.944 1.00 55.72 89 LEU A N 1
ATOM 676 C CA . LEU A 1 89 ? -18.484 12.206 15.664 1.00 55.72 89 LEU A CA 1
ATOM 677 C C . LEU A 1 89 ? -18.238 12.375 14.150 1.00 55.72 89 LEU A C 1
ATOM 679 O O . LEU A 1 89 ? -17.689 11.518 13.464 1.00 55.72 89 LEU A O 1
ATOM 683 N N . SER A 1 90 ? -18.703 13.498 13.591 1.00 62.16 90 SER A N 1
ATOM 684 C CA . SER A 1 90 ? -18.385 13.861 12.205 1.00 62.16 90 SER A CA 1
ATOM 685 C C . SER A 1 90 ? -16.863 13.952 12.037 1.00 62.16 90 SER A C 1
ATOM 687 O O . SER A 1 90 ? -16.184 14.492 12.914 1.00 62.16 90 SER A O 1
ATOM 689 N N . LEU A 1 91 ? -16.325 13.493 10.898 1.00 63.16 91 LEU A N 1
ATOM 690 C CA . LEU A 1 91 ? -14.926 13.726 10.498 1.00 63.16 91 LEU A CA 1
ATOM 691 C C . LEU A 1 91 ? -14.515 15.191 10.727 1.00 63.16 91 LEU A C 1
ATOM 693 O O .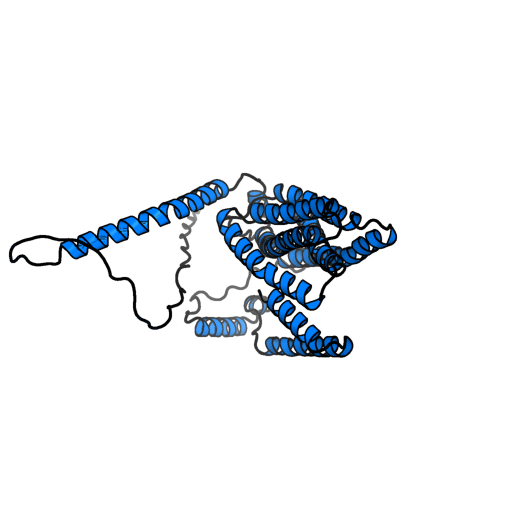 LEU A 1 91 ? -13.409 15.460 11.189 1.00 63.16 91 LEU A O 1
ATOM 697 N N . GLY A 1 92 ? -15.439 16.138 10.529 1.00 65.31 92 GLY A N 1
ATOM 698 C CA . GLY A 1 92 ? -15.218 17.559 10.804 1.00 65.31 92 GLY A CA 1
ATOM 699 C C . GLY A 1 92 ? -15.000 17.918 12.283 1.00 65.31 92 GLY A C 1
ATOM 700 O O . GLY A 1 92 ? -14.260 18.853 12.574 1.00 65.31 92 GLY A O 1
ATOM 701 N N . ALA A 1 93 ? -15.598 17.191 13.232 1.00 66.38 93 ALA A N 1
ATOM 702 C CA . ALA A 1 93 ? -15.370 17.389 14.669 1.00 66.38 93 ALA A CA 1
ATOM 703 C C . ALA A 1 93 ? -14.009 16.828 15.109 1.00 66.38 93 ALA A C 1
ATOM 705 O O . ALA A 1 93 ? -13.323 17.431 15.932 1.00 66.38 93 ALA A O 1
ATOM 706 N N . ILE A 1 94 ? -13.579 15.726 14.497 1.00 65.69 94 ILE A N 1
ATOM 707 C CA . ILE A 1 94 ? -12.261 15.112 14.714 1.00 65.69 94 ILE A CA 1
ATOM 708 C C . ILE A 1 94 ? -11.157 16.013 14.143 1.00 65.69 94 ILE A C 1
ATOM 710 O O . ILE A 1 94 ? -10.121 16.219 14.781 1.00 65.69 94 ILE A O 1
ATOM 714 N N . LEU A 1 95 ? -11.431 16.645 12.994 1.00 67.94 95 LEU A N 1
ATOM 715 C CA . LEU A 1 95 ? -10.575 17.657 12.373 1.00 67.94 95 LEU A CA 1
ATOM 716 C C . LEU A 1 95 ? -10.489 18.987 13.157 1.00 67.94 95 LEU A C 1
ATOM 718 O O . LEU A 1 95 ? -9.790 19.908 12.737 1.00 67.94 95 LEU A O 1
ATOM 722 N N . LYS A 1 96 ? -11.157 19.124 14.309 1.00 73.00 96 LYS A N 1
ATOM 723 C CA . LYS A 1 96 ? -10.896 20.244 15.231 1.00 73.00 96 LYS A CA 1
ATOM 724 C C . LYS A 1 96 ? -9.739 19.956 16.185 1.00 73.00 96 LYS A C 1
ATOM 726 O O . LYS A 1 96 ? -9.103 20.896 16.662 1.00 73.00 96 LYS A O 1
ATOM 731 N N . HIS A 1 97 ? -9.438 18.686 16.469 1.00 78.69 97 HIS A N 1
ATOM 732 C CA . HIS A 1 97 ? -8.384 18.341 17.416 1.00 78.69 97 HIS A CA 1
ATOM 733 C C . HIS A 1 97 ? -7.011 18.383 16.742 1.00 78.69 97 HIS A C 1
ATOM 735 O O . HIS A 1 97 ? -6.677 17.523 15.924 1.00 78.69 97 HIS A O 1
ATOM 741 N N . ARG A 1 98 ? -6.179 19.368 17.100 1.00 79.31 98 ARG A N 1
ATOM 742 C CA . ARG A 1 98 ? -4.907 19.662 16.412 1.00 79.31 98 ARG A CA 1
ATOM 743 C C . ARG A 1 98 ? -3.965 18.455 16.308 1.00 79.31 98 ARG A C 1
ATOM 745 O O . ARG A 1 98 ? -3.340 18.263 15.267 1.00 79.31 98 ARG A O 1
ATOM 752 N N . ASN A 1 99 ? -3.890 17.625 17.350 1.00 79.38 99 ASN A N 1
ATOM 753 C CA . ASN A 1 99 ? -3.044 16.425 17.364 1.00 79.38 99 ASN A CA 1
ATOM 754 C C . ASN A 1 99 ? -3.551 15.341 16.401 1.00 79.38 99 ASN A C 1
ATOM 756 O O . ASN A 1 99 ? -2.755 14.735 15.684 1.00 79.38 99 ASN A O 1
ATOM 760 N N . ILE A 1 100 ? -4.869 15.131 16.346 1.00 81.62 100 ILE A N 1
ATOM 761 C CA . ILE A 1 100 ? -5.493 14.120 15.483 1.00 81.62 100 ILE A CA 1
ATOM 762 C C . ILE A 1 100 ? -5.421 14.566 14.026 1.00 81.62 100 ILE A C 1
ATOM 764 O O . ILE A 1 100 ? -5.037 13.777 13.170 1.00 81.62 100 ILE A O 1
ATOM 768 N N . CYS A 1 101 ? -5.672 15.851 13.758 1.00 86.12 101 CYS A N 1
ATOM 769 C CA . CYS A 1 101 ? -5.489 16.445 12.434 1.00 86.12 101 CYS A CA 1
ATOM 770 C C . CYS A 1 101 ? -4.070 16.256 11.928 1.00 86.12 101 CYS A C 1
ATOM 772 O O . CYS A 1 101 ? -3.875 15.841 10.796 1.00 86.12 101 CYS A O 1
ATOM 774 N N . ARG A 1 102 ? -3.067 16.545 12.768 1.00 88.00 102 ARG A N 1
ATOM 775 C CA . ARG A 1 102 ? -1.663 16.394 12.380 1.00 88.00 102 ARG A CA 1
ATOM 776 C C . ARG A 1 102 ? -1.356 14.949 11.990 1.00 88.00 102 ARG A C 1
ATOM 778 O O . ARG A 1 102 ? -0.746 14.729 10.950 1.00 88.00 102 ARG A O 1
ATOM 785 N N . ARG A 1 103 ? -1.793 13.982 12.805 1.00 88.75 103 ARG A N 1
ATOM 786 C CA . ARG A 1 103 ? -1.630 12.543 12.534 1.00 88.75 103 ARG A CA 1
ATOM 787 C C . ARG A 1 103 ? -2.335 12.138 11.237 1.00 88.75 103 ARG A C 1
ATOM 789 O O . ARG A 1 103 ? -1.703 11.530 10.382 1.00 88.75 103 ARG A O 1
ATOM 796 N N . PHE A 1 104 ? -3.591 12.551 11.070 1.00 90.50 104 PHE A N 1
ATOM 797 C CA . PHE A 1 104 ? -4.398 12.283 9.882 1.00 90.50 104 PHE A CA 1
ATOM 798 C C . PHE A 1 104 ? -3.775 12.864 8.614 1.00 90.50 104 PHE A C 1
ATOM 800 O O . PHE A 1 104 ? -3.592 12.142 7.646 1.00 90.50 104 PHE A O 1
ATOM 807 N N . THR A 1 105 ? -3.377 14.136 8.611 1.00 91.81 105 THR A N 1
ATOM 808 C CA . THR A 1 105 ? -2.780 14.773 7.429 1.00 91.81 105 THR A CA 1
ATOM 809 C C . THR A 1 105 ? -1.460 14.112 7.036 1.00 91.81 105 THR A C 1
ATOM 811 O O . THR A 1 105 ? -1.202 13.923 5.848 1.00 91.81 105 THR A O 1
ATOM 814 N N . ILE A 1 106 ? -0.627 13.730 8.013 1.00 93.44 106 ILE A N 1
ATOM 815 C CA . ILE A 1 106 ? 0.628 13.024 7.730 1.00 93.44 106 ILE A CA 1
ATOM 816 C C . ILE A 1 106 ? 0.343 11.642 7.140 1.00 93.44 106 ILE A C 1
ATOM 818 O O . ILE A 1 106 ? 0.925 11.302 6.112 1.00 93.44 106 ILE A O 1
ATOM 822 N N . LEU A 1 107 ? -0.563 10.865 7.738 1.00 92.94 107 LEU A N 1
ATOM 823 C CA . LEU A 1 107 ? -0.914 9.544 7.219 1.00 92.94 107 LEU A CA 1
ATOM 824 C C . LEU A 1 107 ? -1.591 9.630 5.852 1.00 92.94 107 LEU A C 1
ATOM 826 O O . LEU A 1 107 ? -1.209 8.895 4.950 1.00 92.94 107 LEU A O 1
ATOM 830 N N . ALA A 1 108 ? -2.498 10.580 5.638 1.00 94.38 108 ALA A N 1
ATOM 831 C CA . ALA A 1 108 ? -3.132 10.804 4.344 1.00 94.38 108 ALA A CA 1
ATOM 832 C C . ALA A 1 108 ? -2.099 11.100 3.242 1.00 94.38 108 ALA A C 1
ATOM 834 O O . ALA A 1 108 ? -2.213 10.561 2.136 1.00 94.38 108 ALA A O 1
ATOM 835 N N . TYR A 1 109 ? -1.069 11.903 3.546 1.00 95.62 109 TYR A N 1
ATOM 836 C CA . TYR A 1 109 ? 0.060 12.145 2.643 1.00 95.62 109 TYR A CA 1
ATOM 837 C C . TYR A 1 109 ? 0.888 10.874 2.406 1.00 95.62 109 TYR A C 1
ATOM 839 O O . TYR A 1 109 ? 1.174 10.540 1.259 1.00 95.62 109 TYR A O 1
ATOM 847 N N . VAL A 1 110 ? 1.228 10.135 3.465 1.00 95.19 110 VAL A N 1
ATOM 848 C CA . VAL A 1 110 ? 1.971 8.865 3.382 1.00 95.19 110 VAL A CA 1
ATOM 849 C C . VAL A 1 110 ? 1.246 7.852 2.502 1.00 95.19 110 VAL A C 1
ATOM 851 O O . VAL A 1 110 ? 1.866 7.274 1.615 1.00 95.19 110 VAL A O 1
ATOM 854 N N . TRP A 1 111 ? -0.059 7.667 2.698 1.00 95.56 111 TRP A N 1
ATOM 855 C CA . TRP A 1 111 ? -0.899 6.771 1.903 1.00 95.56 111 TRP A CA 1
ATOM 856 C C . TRP A 1 111 ? -0.965 7.178 0.437 1.00 95.56 111 TRP A C 1
ATOM 858 O O . TRP A 1 111 ? -0.820 6.331 -0.447 1.00 95.56 111 TRP A O 1
ATOM 868 N N . CYS A 1 112 ? -1.119 8.476 0.172 1.00 95.88 112 CYS A N 1
ATOM 869 C CA . CYS A 1 112 ? -1.079 9.024 -1.178 1.00 95.88 112 CYS A CA 1
ATOM 870 C C . CYS A 1 112 ? 0.266 8.714 -1.858 1.00 95.88 112 CYS A C 1
ATOM 872 O O . CYS A 1 112 ? 0.296 8.140 -2.946 1.00 95.88 112 CYS A O 1
ATOM 874 N N . VAL A 1 113 ? 1.386 9.006 -1.193 1.00 95.94 113 VAL A N 1
ATOM 875 C CA . VAL A 1 113 ? 2.734 8.782 -1.735 1.00 95.94 113 VAL A CA 1
ATOM 876 C C . VAL A 1 113 ? 3.055 7.300 -1.901 1.00 95.94 113 VAL A C 1
ATOM 878 O O . VAL A 1 113 ? 3.580 6.916 -2.943 1.00 95.94 113 VAL A O 1
ATOM 881 N N . LEU A 1 114 ? 2.719 6.455 -0.922 1.00 94.94 114 LEU A N 1
ATOM 882 C CA . LEU A 1 114 ? 2.909 5.005 -1.003 1.00 94.94 114 LEU A CA 1
ATOM 883 C C . LEU A 1 114 ? 2.197 4.428 -2.221 1.00 94.94 114 LEU A C 1
ATOM 885 O O . LEU A 1 114 ? 2.800 3.694 -3.001 1.00 94.94 114 LEU A O 1
ATOM 889 N N . CYS A 1 115 ? 0.929 4.794 -2.399 1.00 94.62 115 CYS A N 1
ATOM 890 C CA . CYS A 1 115 ? 0.109 4.330 -3.506 1.00 94.62 115 CYS A CA 1
ATOM 891 C C . CYS A 1 115 ? 0.632 4.850 -4.854 1.00 94.62 115 CYS A C 1
ATOM 893 O O . CYS A 1 115 ? 0.776 4.086 -5.810 1.00 94.62 115 CYS A O 1
ATOM 895 N N . MET A 1 116 ? 0.997 6.136 -4.913 1.00 94.56 116 MET A N 1
ATOM 896 C CA . MET A 1 116 ? 1.594 6.753 -6.096 1.00 94.56 116 MET A CA 1
ATOM 897 C C . MET A 1 116 ? 2.906 6.069 -6.498 1.00 94.56 116 MET A C 1
ATOM 899 O O . MET A 1 116 ? 3.096 5.745 -7.667 1.00 94.56 116 MET A O 1
ATOM 903 N N . CYS A 1 117 ? 3.801 5.826 -5.540 1.00 93.69 117 CYS A N 1
ATOM 904 C CA . CYS A 1 117 ? 5.101 5.200 -5.764 1.00 93.69 117 CYS A CA 1
ATOM 905 C C . CYS A 1 117 ? 4.946 3.729 -6.178 1.00 93.69 117 CYS A C 1
ATOM 907 O O . CYS A 1 117 ? 5.528 3.297 -7.170 1.00 93.69 117 CYS A O 1
ATOM 909 N N . TYR A 1 118 ? 4.082 2.975 -5.493 1.00 91.69 118 TYR A N 1
ATOM 910 C CA . TYR A 1 118 ? 3.815 1.567 -5.791 1.00 91.69 118 TYR A CA 1
ATOM 911 C C . TYR A 1 118 ? 3.309 1.352 -7.229 1.00 91.69 118 TYR A C 1
ATOM 913 O O . TYR A 1 118 ? 3.864 0.543 -7.987 1.00 91.69 118 TYR A O 1
ATOM 921 N N . TYR A 1 119 ? 2.286 2.109 -7.642 1.00 90.56 119 TYR A N 1
ATOM 922 C CA . TYR A 1 119 ? 1.763 2.027 -9.007 1.00 90.56 119 TYR A CA 1
ATOM 923 C C . TYR A 1 119 ? 2.705 2.673 -10.024 1.00 90.56 119 TYR A C 1
ATOM 925 O O . TYR A 1 119 ? 2.887 2.133 -11.112 1.00 90.56 119 TYR A O 1
ATOM 933 N N . GLY A 1 120 ? 3.350 3.784 -9.668 1.00 89.81 120 GLY A N 1
ATOM 934 C CA . GLY A 1 120 ? 4.290 4.504 -10.524 1.00 89.81 120 GLY A CA 1
ATOM 935 C C . GLY A 1 120 ? 5.500 3.661 -10.914 1.00 89.81 120 GLY A C 1
ATOM 936 O O . GLY A 1 120 ? 5.822 3.574 -12.098 1.00 89.81 120 GLY A O 1
ATOM 937 N N . ILE A 1 121 ? 6.118 2.968 -9.951 1.00 87.56 121 ILE A N 1
ATOM 938 C CA . ILE A 1 121 ? 7.199 2.008 -10.214 1.00 87.56 121 ILE A CA 1
ATOM 939 C C . ILE A 1 121 ? 6.684 0.875 -11.101 1.00 87.56 121 ILE A C 1
ATOM 941 O O . ILE A 1 121 ? 7.338 0.529 -12.080 1.00 87.56 121 ILE A O 1
ATOM 945 N N . SER A 1 122 ? 5.505 0.322 -10.805 1.00 86.19 122 SER A N 1
ATOM 946 C CA . SER A 1 122 ? 4.937 -0.781 -11.592 1.00 86.19 122 SER A CA 1
ATOM 947 C C . SER A 1 122 ? 4.690 -0.382 -13.054 1.00 86.19 122 SER A C 1
ATOM 949 O O . SER A 1 122 ? 4.988 -1.155 -13.961 1.00 86.19 122 SER A O 1
ATOM 951 N N . LEU A 1 123 ? 4.215 0.841 -13.304 1.00 84.56 123 LEU A N 1
ATOM 952 C CA . LEU A 1 123 ? 4.025 1.383 -14.652 1.00 84.56 123 LEU A CA 1
ATOM 953 C C . LEU A 1 123 ? 5.353 1.700 -15.350 1.00 84.56 123 LEU A C 1
ATOM 955 O O . LEU A 1 123 ? 5.499 1.415 -16.537 1.00 84.56 123 LEU A O 1
ATOM 959 N N . ALA A 1 124 ? 6.333 2.246 -14.627 1.00 78.00 124 ALA A N 1
ATOM 960 C CA . ALA A 1 124 ? 7.648 2.563 -15.180 1.00 78.00 124 ALA A CA 1
ATOM 961 C C . ALA A 1 124 ? 8.441 1.297 -15.551 1.00 78.00 124 ALA A C 1
ATOM 963 O O . ALA A 1 124 ? 9.077 1.249 -16.602 1.00 78.00 124 ALA A O 1
ATOM 964 N N . VAL A 1 125 ? 8.347 0.244 -14.733 1.00 68.00 125 VAL A N 1
ATOM 965 C CA . VAL A 1 125 ? 9.004 -1.056 -14.946 1.00 68.00 125 VAL A CA 1
ATOM 966 C C . VAL A 1 125 ? 8.477 -1.774 -16.193 1.00 68.00 125 VAL A C 1
ATOM 968 O O . VAL A 1 125 ? 9.251 -2.454 -16.858 1.00 68.00 125 VAL A O 1
ATOM 971 N N . ASN A 1 126 ? 7.218 -1.556 -16.592 1.00 63.47 126 ASN A N 1
ATOM 972 C CA . ASN A 1 126 ? 6.691 -2.075 -17.865 1.00 63.47 126 ASN A CA 1
ATOM 973 C C . ASN A 1 126 ? 7.387 -1.489 -19.108 1.00 63.47 126 ASN A C 1
ATOM 975 O O . ASN A 1 126 ? 7.210 -2.011 -20.205 1.00 63.47 126 ASN A O 1
ATOM 979 N N . SER A 1 127 ? 8.186 -0.427 -18.953 1.00 58.78 127 SER A N 1
ATOM 980 C CA . SER A 1 127 ? 9.013 0.128 -20.033 1.00 58.78 127 SER A CA 1
ATOM 981 C C . SER A 1 127 ? 10.341 -0.625 -20.216 1.00 58.78 127 SER A C 1
ATOM 983 O O . SER A 1 127 ? 11.076 -0.348 -21.163 1.00 58.78 127 SER A O 1
ATOM 985 N N . LEU A 1 128 ? 10.679 -1.559 -19.315 1.00 58.25 128 LEU A N 1
ATOM 986 C CA . LEU A 1 128 ? 11.890 -2.374 -19.405 1.00 58.25 128 LEU A CA 1
ATOM 987 C C . LEU A 1 128 ? 11.710 -3.505 -20.427 1.00 58.25 128 LEU A C 1
ATOM 989 O O . LEU A 1 128 ? 10.658 -4.132 -20.526 1.00 58.25 128 LEU A O 1
ATOM 993 N N . GLN A 1 129 ? 12.768 -3.779 -21.188 1.00 54.91 129 GLN A N 1
ATOM 994 C CA . GLN A 1 129 ? 12.775 -4.797 -22.239 1.00 54.91 129 GLN A CA 1
ATOM 995 C C . GLN A 1 129 ? 12.681 -6.207 -21.626 1.00 54.91 129 GLN A C 1
ATOM 997 O O . GLN A 1 129 ? 13.584 -6.644 -20.915 1.00 54.91 129 GLN A O 1
ATOM 1002 N N . GLY A 1 130 ? 11.588 -6.924 -21.904 1.00 67.94 130 GLY A N 1
ATOM 1003 C CA . GLY A 1 130 ? 11.356 -8.299 -21.455 1.00 67.94 130 GLY A CA 1
ATOM 1004 C C . GLY A 1 130 ? 9.900 -8.746 -21.626 1.00 67.94 130 GLY A C 1
ATOM 1005 O O . GLY A 1 130 ? 9.056 -7.999 -22.117 1.00 67.94 130 GLY A O 1
ATOM 1006 N N . SER A 1 131 ? 9.592 -9.982 -21.221 1.00 78.19 131 SER A N 1
ATOM 1007 C CA . SER A 1 131 ? 8.201 -10.450 -21.141 1.00 78.19 131 SER A CA 1
ATOM 1008 C C . SER A 1 131 ? 7.498 -9.769 -19.967 1.00 78.19 131 SER A C 1
ATOM 1010 O O . SER A 1 131 ? 7.867 -9.996 -18.813 1.00 78.19 131 SER A O 1
ATOM 1012 N N . ILE A 1 132 ? 6.463 -8.975 -20.259 1.00 79.38 132 ILE A N 1
ATOM 1013 C CA . ILE A 1 132 ? 5.652 -8.246 -19.266 1.00 79.38 132 ILE A CA 1
ATOM 1014 C C . ILE A 1 132 ? 5.115 -9.206 -18.190 1.00 79.38 132 ILE A C 1
ATOM 1016 O O . ILE A 1 132 ? 5.137 -8.889 -17.003 1.00 79.38 132 ILE A O 1
ATOM 1020 N N . TYR A 1 133 ? 4.717 -10.418 -18.592 1.00 83.06 133 TYR A N 1
ATOM 1021 C CA . TYR A 1 133 ? 4.211 -11.449 -17.683 1.00 83.06 133 TYR A CA 1
ATOM 1022 C C . TYR A 1 133 ? 5.262 -11.897 -16.663 1.00 83.06 133 TYR A C 1
ATOM 1024 O O . TYR A 1 133 ? 4.956 -12.005 -15.480 1.00 83.06 133 TYR A O 1
ATOM 1032 N N . LEU A 1 134 ? 6.505 -12.133 -17.100 1.00 80.31 134 LEU A N 1
ATOM 1033 C CA . LEU A 1 134 ? 7.584 -12.572 -16.207 1.00 80.31 134 LEU A CA 1
ATOM 1034 C C . LEU A 1 134 ? 8.023 -11.454 -15.263 1.00 80.31 134 LEU A C 1
ATOM 1036 O O . LEU A 1 134 ? 8.243 -11.706 -14.083 1.00 80.31 134 LEU A O 1
ATOM 1040 N N . ILE A 1 135 ? 8.114 -10.221 -15.763 1.00 80.38 135 ILE A N 1
ATOM 1041 C CA . ILE A 1 135 ? 8.481 -9.059 -14.947 1.00 80.38 135 ILE A CA 1
ATOM 1042 C C . ILE A 1 135 ? 7.430 -8.829 -13.854 1.00 80.38 135 ILE A C 1
ATOM 1044 O O . ILE A 1 135 ? 7.786 -8.659 -12.688 1.00 80.38 135 ILE A O 1
ATOM 1048 N N . PHE A 1 136 ? 6.140 -8.894 -14.200 1.00 81.81 136 PHE A N 1
ATOM 1049 C CA . PHE A 1 136 ? 5.058 -8.736 -13.230 1.00 81.81 136 PHE A CA 1
ATOM 1050 C C . PHE A 1 136 ? 4.995 -9.907 -12.237 1.00 81.81 136 PHE A C 1
ATOM 1052 O O . PHE A 1 136 ? 4.827 -9.680 -11.042 1.00 81.81 136 PHE A O 1
ATOM 1059 N N . LEU A 1 137 ? 5.204 -11.147 -12.698 1.00 85.25 137 LEU A N 1
ATOM 1060 C CA . LEU A 1 137 ? 5.257 -12.335 -11.838 1.00 85.25 137 LEU A CA 1
ATOM 1061 C C . LEU A 1 137 ? 6.371 -12.238 -10.791 1.00 85.25 137 LEU A C 1
ATOM 1063 O O . LEU A 1 137 ? 6.146 -12.511 -9.614 1.00 85.25 137 LEU A O 1
ATOM 1067 N N . LEU A 1 138 ? 7.576 -11.852 -11.218 1.00 82.56 138 LEU A N 1
ATOM 1068 C CA . LEU A 1 138 ? 8.725 -11.687 -10.328 1.00 82.56 138 LEU A CA 1
ATOM 1069 C C . LEU A 1 138 ? 8.510 -10.529 -9.350 1.00 82.56 138 LEU A C 1
ATOM 1071 O O . LEU A 1 138 ? 8.872 -10.646 -8.181 1.00 82.56 138 LEU A O 1
ATOM 1075 N N . ALA A 1 139 ? 7.881 -9.442 -9.804 1.00 81.81 139 ALA A N 1
ATOM 1076 C CA . ALA A 1 139 ? 7.513 -8.327 -8.941 1.00 81.81 139 ALA A CA 1
ATOM 1077 C C . ALA A 1 139 ? 6.506 -8.749 -7.856 1.00 81.81 139 ALA A C 1
ATOM 1079 O O . ALA A 1 139 ? 6.738 -8.443 -6.691 1.00 81.81 139 ALA A O 1
ATOM 1080 N N . ALA A 1 140 ? 5.453 -9.495 -8.211 1.00 85.38 140 ALA A N 1
ATOM 1081 C CA . ALA A 1 140 ? 4.475 -10.035 -7.260 1.00 85.38 140 ALA A CA 1
ATOM 1082 C C . ALA A 1 140 ? 5.118 -11.039 -6.283 1.00 85.38 140 ALA A C 1
ATOM 1084 O O . ALA A 1 140 ? 4.875 -11.011 -5.076 1.00 85.38 140 ALA A O 1
ATOM 1085 N N . ALA A 1 141 ? 6.016 -11.897 -6.779 1.00 87.38 141 ALA A N 1
ATOM 1086 C CA . ALA A 1 141 ? 6.760 -12.839 -5.946 1.00 87.38 141 ALA A CA 1
ATOM 1087 C C . ALA A 1 141 ? 7.675 -12.141 -4.932 1.00 87.38 141 ALA A C 1
ATOM 1089 O O . ALA A 1 141 ? 7.806 -12.626 -3.809 1.00 87.38 141 ALA A O 1
ATOM 1090 N N . ALA A 1 142 ? 8.259 -10.994 -5.288 1.00 86.06 142 ALA A N 1
ATOM 1091 C CA . ALA A 1 142 ? 9.076 -10.191 -4.382 1.00 86.06 142 ALA A CA 1
ATOM 1092 C C . ALA A 1 142 ? 8.267 -9.557 -3.233 1.00 86.06 142 ALA A C 1
ATOM 1094 O O . ALA A 1 142 ? 8.840 -9.231 -2.192 1.00 86.06 142 ALA A O 1
ATOM 1095 N N . GLU A 1 143 ? 6.941 -9.438 -3.354 1.00 87.62 143 GLU A N 1
ATOM 1096 C CA . GLU A 1 143 ? 6.092 -8.917 -2.275 1.00 87.62 143 GLU A CA 1
ATOM 1097 C C . GLU A 1 143 ? 5.901 -9.908 -1.123 1.00 87.62 143 GLU A C 1
ATOM 1099 O O . GLU A 1 143 ? 5.674 -9.497 0.016 1.00 87.62 143 GLU A O 1
ATOM 1104 N N . ILE A 1 144 ? 6.007 -11.216 -1.379 1.00 90.12 144 ILE A N 1
ATOM 1105 C CA . ILE A 1 144 ? 5.909 -12.241 -0.330 1.00 90.12 144 ILE A CA 1
ATOM 1106 C C . ILE A 1 144 ? 7.003 -12.046 0.732 1.00 90.12 144 ILE A C 1
ATOM 1108 O O . ILE A 1 144 ? 6.652 -11.844 1.900 1.00 90.12 144 ILE A O 1
ATOM 1112 N N . PRO A 1 145 ? 8.310 -12.071 0.388 1.00 90.88 145 PRO A N 1
ATOM 1113 C CA . PRO A 1 145 ? 9.358 -11.854 1.374 1.00 90.88 145 PRO A CA 1
ATOM 1114 C C . PRO A 1 145 ? 9.303 -10.440 1.958 1.00 90.88 145 PRO A C 1
ATOM 1116 O O . PRO A 1 145 ? 9.614 -10.288 3.134 1.00 90.88 145 PRO A O 1
ATOM 1119 N N . ALA A 1 146 ? 8.850 -9.430 1.201 1.00 89.12 146 ALA A N 1
ATOM 1120 C CA . ALA A 1 146 ? 8.669 -8.072 1.721 1.00 89.12 146 ALA A CA 1
ATOM 1121 C C . ALA A 1 146 ? 7.683 -8.036 2.890 1.00 89.12 146 ALA A C 1
ATOM 1123 O O . ALA A 1 146 ? 7.977 -7.480 3.947 1.00 89.12 146 ALA A O 1
ATOM 1124 N N . ASN A 1 147 ? 6.528 -8.679 2.724 1.00 88.88 147 ASN A N 1
ATOM 1125 C CA . ASN A 1 147 ? 5.492 -8.720 3.748 1.00 88.88 147 ASN A CA 1
ATOM 1126 C C . ASN A 1 147 ? 5.873 -9.609 4.935 1.00 88.88 147 ASN A C 1
ATOM 1128 O O . ASN A 1 147 ? 5.596 -9.242 6.075 1.00 88.88 147 ASN A O 1
ATOM 1132 N N . LEU A 1 148 ? 6.527 -10.750 4.694 1.00 91.19 148 LEU A N 1
ATOM 1133 C CA . LEU A 1 148 ? 7.039 -11.611 5.768 1.00 91.19 148 LEU A CA 1
ATOM 1134 C C . LEU A 1 148 ? 8.102 -10.895 6.604 1.00 91.19 148 LEU A C 1
ATOM 1136 O O . LEU A 1 148 ? 8.040 -10.913 7.833 1.00 91.19 148 LEU A O 1
ATOM 1140 N N . LEU A 1 149 ? 9.045 -10.223 5.940 1.00 90.19 149 LEU A N 1
ATOM 1141 C CA . LEU A 1 149 ? 10.066 -9.427 6.606 1.00 90.19 149 LEU A CA 1
ATOM 1142 C C . LEU A 1 149 ? 9.432 -8.255 7.364 1.00 90.19 149 LEU A C 1
ATOM 1144 O O . LEU A 1 149 ? 9.777 -8.027 8.516 1.00 90.19 149 LEU A O 1
ATOM 1148 N N . GLY A 1 150 ? 8.468 -7.556 6.759 1.00 86.81 150 GLY A N 1
ATOM 1149 C CA . GLY A 1 150 ? 7.721 -6.479 7.408 1.00 86.81 150 GLY A CA 1
ATOM 1150 C C . GLY A 1 150 ? 7.028 -6.939 8.690 1.00 86.81 150 GLY A C 1
ATOM 1151 O O . GLY A 1 150 ? 7.217 -6.319 9.733 1.00 86.81 150 GLY A O 1
ATOM 1152 N N . MET A 1 151 ? 6.303 -8.063 8.646 1.00 87.38 151 MET A N 1
ATOM 1153 C CA . MET A 1 151 ? 5.669 -8.654 9.833 1.00 87.38 151 MET A CA 1
ATOM 1154 C C . MET A 1 151 ? 6.692 -8.980 10.927 1.00 87.38 151 MET A C 1
ATOM 1156 O O . MET A 1 151 ? 6.481 -8.628 12.084 1.00 87.38 151 MET A O 1
ATOM 1160 N N . TRP A 1 152 ? 7.830 -9.574 10.563 1.00 88.56 152 TRP A N 1
ATOM 1161 C CA . TRP A 1 152 ? 8.890 -9.885 11.524 1.00 88.56 152 TRP A CA 1
ATOM 1162 C C . TRP A 1 152 ? 9.549 -8.631 12.129 1.00 88.56 152 TRP A C 1
ATOM 1164 O O . TRP A 1 152 ? 9.871 -8.612 13.318 1.00 88.56 152 TRP A O 1
ATOM 1174 N N . LEU A 1 153 ? 9.743 -7.565 11.341 1.00 86.69 153 LEU A N 1
ATOM 1175 C CA . LEU A 1 153 ? 10.342 -6.315 11.822 1.00 86.69 153 LEU A CA 1
ATOM 1176 C C . LEU A 1 153 ? 9.405 -5.533 12.757 1.00 86.69 153 LEU A C 1
ATOM 1178 O O . LEU A 1 153 ? 9.891 -4.975 13.744 1.00 86.69 153 LEU A O 1
ATOM 1182 N N . ILE A 1 154 ? 8.093 -5.511 12.485 1.00 86.56 154 ILE A N 1
ATOM 1183 C CA . ILE A 1 154 ? 7.100 -4.778 13.296 1.00 86.56 154 ILE A CA 1
ATOM 1184 C C . ILE A 1 154 ? 7.171 -5.175 14.775 1.00 86.56 154 ILE A C 1
ATOM 1186 O O . ILE A 1 154 ? 7.078 -4.316 15.656 1.00 86.56 154 ILE A O 1
ATOM 1190 N N . GLU A 1 155 ? 7.338 -6.467 15.056 1.00 83.00 155 GLU A N 1
ATOM 1191 C CA . GLU A 1 155 ? 7.387 -6.987 16.425 1.00 83.00 155 GLU A CA 1
ATOM 1192 C C . GLU A 1 155 ? 8.678 -6.608 17.161 1.00 83.00 155 GLU A C 1
ATOM 1194 O O . GLU A 1 155 ? 8.675 -6.495 18.386 1.00 83.00 155 GLU A O 1
ATOM 1199 N N . ARG A 1 156 ? 9.785 -6.393 16.435 1.00 82.12 156 ARG A N 1
ATOM 1200 C CA . ARG A 1 156 ? 11.107 -6.139 17.033 1.00 82.12 156 ARG A CA 1
ATOM 1201 C C . ARG A 1 156 ? 11.477 -4.665 17.123 1.00 82.12 156 ARG A C 1
ATOM 1203 O O . ARG A 1 156 ? 12.010 -4.239 18.143 1.00 82.12 156 ARG A O 1
ATOM 1210 N N . ILE A 1 157 ? 11.260 -3.913 16.047 1.00 81.25 157 ILE A N 1
ATOM 1211 C CA . ILE A 1 157 ? 11.744 -2.530 15.889 1.00 81.25 157 ILE A CA 1
ATOM 1212 C C . ILE A 1 157 ? 10.615 -1.515 16.145 1.00 81.25 157 ILE A C 1
ATOM 1214 O O . ILE A 1 157 ? 10.880 -0.337 16.389 1.00 81.25 157 ILE A O 1
ATOM 1218 N N . GLY A 1 158 ? 9.362 -1.981 16.150 1.00 82.62 158 GLY A N 1
ATOM 1219 C CA . GLY A 1 158 ? 8.170 -1.146 16.265 1.00 82.62 158 GLY A CA 1
ATOM 1220 C C . GLY A 1 158 ? 7.521 -0.870 14.911 1.00 82.62 158 GLY A C 1
ATOM 1221 O O . GLY A 1 158 ? 8.115 -1.091 13.850 1.00 82.62 158 GLY A O 1
ATOM 1222 N N . ARG A 1 159 ? 6.266 -0.416 14.938 1.00 86.31 159 ARG A N 1
ATOM 1223 C CA . ARG A 1 159 ? 5.473 -0.163 13.723 1.00 86.31 159 ARG A CA 1
ATOM 1224 C C . ARG A 1 159 ? 5.995 1.074 13.011 1.00 86.31 159 ARG A C 1
ATOM 1226 O O . ARG A 1 159 ? 6.188 1.055 11.799 1.00 86.31 159 ARG A O 1
ATOM 1233 N N . HIS A 1 160 ? 6.262 2.126 13.779 1.00 85.06 160 HIS A N 1
ATOM 1234 C CA . HIS A 1 160 ? 6.674 3.432 13.273 1.00 85.06 160 HIS A CA 1
ATOM 1235 C C . HIS A 1 160 ? 8.040 3.372 12.584 1.00 85.06 160 HIS A C 1
ATOM 1237 O O . HIS A 1 160 ? 8.152 3.751 11.416 1.00 85.06 160 HIS A O 1
ATOM 1243 N N . ASN A 1 161 ? 9.049 2.801 13.246 1.00 87.88 161 ASN A N 1
ATOM 1244 C CA . ASN A 1 161 ? 10.389 2.670 12.668 1.00 87.88 161 ASN A CA 1
ATOM 1245 C C . ASN A 1 161 ? 10.401 1.770 11.429 1.00 87.88 161 ASN A C 1
ATOM 1247 O O . ASN A 1 161 ? 11.082 2.076 10.452 1.00 87.88 161 ASN A O 1
ATOM 1251 N N . THR A 1 162 ? 9.641 0.671 11.449 1.00 91.12 162 THR A N 1
ATOM 1252 C CA . THR A 1 162 ? 9.585 -0.247 10.304 1.00 91.12 162 THR A CA 1
ATOM 1253 C C . THR A 1 162 ? 8.888 0.404 9.110 1.00 91.12 162 THR A C 1
ATOM 1255 O O . THR A 1 162 ? 9.365 0.283 7.980 1.00 91.12 162 THR A O 1
ATOM 1258 N N . LEU A 1 163 ? 7.809 1.156 9.351 1.00 92.44 163 LEU A N 1
ATOM 1259 C CA . LEU A 1 163 ? 7.119 1.926 8.318 1.00 92.44 163 LEU A CA 1
ATOM 1260 C C . LEU A 1 163 ? 8.037 2.998 7.709 1.00 92.44 163 LEU A C 1
ATOM 1262 O O . LEU A 1 163 ? 8.165 3.079 6.485 1.00 92.44 163 LEU A O 1
ATOM 1266 N N . ALA A 1 164 ? 8.716 3.782 8.553 1.00 93.19 164 ALA A N 1
ATOM 1267 C CA . ALA A 1 164 ? 9.660 4.803 8.107 1.00 93.19 164 A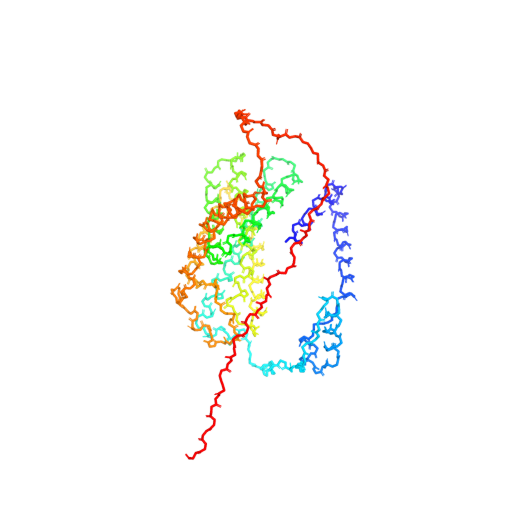LA A CA 1
ATOM 1268 C C . ALA A 1 164 ? 10.824 4.190 7.315 1.00 93.19 164 ALA A C 1
ATOM 1270 O O . ALA A 1 164 ? 11.155 4.682 6.239 1.00 93.19 164 ALA A O 1
ATOM 1271 N N . ALA A 1 165 ? 11.406 3.085 7.793 1.00 93.00 165 ALA A N 1
ATOM 1272 C CA . ALA A 1 165 ? 12.491 2.388 7.106 1.00 93.00 165 ALA A CA 1
ATOM 1273 C C . ALA A 1 165 ? 12.065 1.867 5.725 1.00 93.00 165 ALA A C 1
ATOM 1275 O O . ALA A 1 165 ? 12.809 2.040 4.762 1.00 93.00 165 ALA A O 1
ATOM 1276 N N . GLY A 1 166 ? 10.866 1.287 5.603 1.00 93.75 166 GLY A N 1
ATOM 1277 C CA . GLY A 1 166 ? 10.339 0.803 4.322 1.00 93.75 166 GLY A CA 1
ATOM 1278 C C . GLY A 1 166 ? 10.135 1.924 3.300 1.00 93.75 166 GLY A C 1
ATOM 1279 O O . GLY A 1 166 ? 10.550 1.799 2.147 1.00 93.75 166 GLY A O 1
ATOM 1280 N N . ILE A 1 167 ? 9.569 3.055 3.729 1.00 94.75 167 ILE A N 1
ATOM 1281 C CA . ILE A 1 167 ? 9.332 4.219 2.860 1.00 94.75 167 ILE A CA 1
ATOM 1282 C C . ILE A 1 167 ? 10.633 4.935 2.494 1.00 94.75 167 ILE A C 1
ATOM 1284 O O . ILE A 1 167 ? 10.804 5.344 1.346 1.00 94.75 167 ILE A O 1
ATOM 1288 N N . LEU A 1 168 ? 11.575 5.062 3.430 1.00 95.56 168 LEU A N 1
ATOM 1289 C CA . LEU A 1 168 ? 12.894 5.629 3.145 1.00 95.56 168 LEU A CA 1
ATOM 1290 C C . LEU A 1 168 ? 13.687 4.732 2.193 1.00 95.56 168 LEU A C 1
ATOM 1292 O O . LEU A 1 168 ? 14.297 5.244 1.259 1.00 95.56 168 LEU A O 1
ATOM 1296 N N . LEU A 1 169 ? 13.634 3.409 2.370 1.00 95.06 169 LEU A N 1
ATOM 1297 C CA . LEU A 1 169 ? 14.228 2.454 1.433 1.00 95.06 169 LEU A CA 1
ATOM 1298 C C . LEU A 1 169 ? 13.624 2.621 0.034 1.00 95.06 169 LEU A C 1
ATOM 1300 O O . LEU A 1 169 ? 14.365 2.687 -0.949 1.00 95.06 169 LEU A O 1
ATOM 1304 N N . ALA A 1 170 ? 12.299 2.753 -0.060 1.00 94.56 170 ALA A N 1
ATOM 1305 C CA . ALA A 1 170 ? 11.612 2.999 -1.322 1.00 94.56 170 ALA A CA 1
ATOM 1306 C C . ALA A 1 170 ? 12.015 4.333 -1.969 1.00 94.56 170 ALA A C 1
ATOM 1308 O O . ALA A 1 170 ? 12.336 4.383 -3.156 1.00 94.56 170 ALA A O 1
ATOM 1309 N N . GLY A 1 171 ? 12.071 5.409 -1.185 1.00 94.94 171 GLY A N 1
ATOM 1310 C CA . GLY A 1 171 ? 12.449 6.730 -1.675 1.00 94.94 171 GLY A CA 1
ATOM 1311 C C . GLY A 1 171 ? 13.903 6.802 -2.136 1.00 94.94 171 GLY A C 1
ATOM 1312 O O . GLY A 1 171 ? 14.179 7.249 -3.247 1.00 94.94 171 GLY A O 1
ATOM 1313 N N . LEU A 1 172 ? 14.837 6.310 -1.319 1.00 95.62 172 LEU A N 1
ATOM 1314 C CA . LEU A 1 172 ? 16.267 6.313 -1.638 1.00 95.62 172 LEU A CA 1
ATOM 1315 C C . LEU A 1 172 ? 16.578 5.439 -2.853 1.00 95.62 172 LEU A C 1
ATOM 1317 O O . LEU A 1 172 ? 17.332 5.860 -3.726 1.00 95.62 172 LEU A O 1
ATOM 1321 N N . SER A 1 173 ? 15.970 4.256 -2.954 1.00 93.62 173 SER A N 1
ATOM 1322 C CA . SER A 1 173 ? 16.146 3.394 -4.129 1.00 93.62 173 SER A CA 1
ATOM 1323 C C . SER A 1 173 ? 15.591 4.033 -5.405 1.00 93.62 173 SER A C 1
ATOM 1325 O O . SER A 1 173 ? 16.255 3.965 -6.437 1.00 93.62 173 SER A O 1
ATOM 1327 N N . CYS A 1 174 ? 14.455 4.740 -5.345 1.00 92.25 174 CYS A N 1
ATOM 1328 C CA . CYS A 1 174 ? 13.940 5.514 -6.480 1.00 92.25 174 CYS A CA 1
ATOM 1329 C C . CYS A 1 174 ? 14.869 6.674 -6.870 1.00 92.25 174 CYS A C 1
ATOM 1331 O O . CYS A 1 174 ? 15.108 6.897 -8.056 1.00 92.25 174 CYS A O 1
ATOM 1333 N N . LEU A 1 175 ? 15.456 7.383 -5.901 1.00 94.00 175 LEU A N 1
ATOM 1334 C CA . LEU A 1 175 ? 16.442 8.428 -6.193 1.00 94.00 175 LEU A CA 1
ATOM 1335 C C . LEU A 1 175 ? 17.684 7.851 -6.874 1.00 94.00 175 LEU A C 1
ATOM 1337 O O . LEU A 1 175 ? 18.107 8.376 -7.901 1.00 94.00 175 LEU A O 1
ATOM 1341 N N . VAL A 1 176 ? 18.232 6.743 -6.370 1.00 92.75 176 VAL A N 1
ATOM 1342 C CA . VAL A 1 176 ? 19.374 6.062 -7.005 1.00 92.75 176 VAL A CA 1
ATOM 1343 C C . VAL A 1 176 ? 19.008 5.565 -8.407 1.00 92.75 176 VAL A C 1
ATOM 1345 O O . VAL A 1 176 ? 19.792 5.725 -9.342 1.00 92.75 176 VAL A O 1
ATOM 1348 N N . CYS A 1 177 ? 17.791 5.047 -8.584 1.00 88.69 177 CYS A N 1
ATOM 1349 C CA . CYS A 1 177 ? 17.246 4.633 -9.876 1.00 88.69 177 CYS A CA 1
ATOM 1350 C C . CYS A 1 177 ? 17.225 5.785 -10.897 1.00 88.69 177 CYS A C 1
ATOM 1352 O O . CYS A 1 177 ? 17.462 5.550 -12.079 1.00 88.69 177 CYS A O 1
ATOM 1354 N N . SER A 1 178 ? 17.016 7.031 -10.456 1.00 88.94 178 SER A N 1
ATOM 1355 C CA . SER A 1 178 ? 17.008 8.204 -11.343 1.00 88.94 178 SER A CA 1
ATOM 1356 C C . SER A 1 178 ? 18.378 8.560 -11.937 1.00 88.94 178 SER A C 1
ATOM 1358 O O . SER A 1 178 ? 18.439 9.108 -13.037 1.00 88.94 178 SER A O 1
ATOM 1360 N N . PHE A 1 179 ? 19.468 8.221 -11.242 1.00 87.25 179 PHE A N 1
ATOM 1361 C CA . PHE A 1 179 ? 20.844 8.464 -11.695 1.00 87.25 179 PHE A CA 1
ATOM 1362 C C . PHE A 1 179 ? 21.430 7.290 -12.489 1.00 87.25 179 PHE A C 1
ATOM 1364 O O . PHE A 1 179 ? 22.541 7.385 -13.008 1.00 87.25 179 PHE A O 1
ATOM 1371 N N . CYS A 1 180 ? 20.711 6.170 -12.571 1.00 84.94 180 CYS A N 1
ATOM 1372 C CA . CYS A 1 180 ? 21.177 4.969 -13.245 1.00 84.94 180 CYS A CA 1
ATOM 1373 C C . CYS A 1 180 ? 20.771 4.990 -14.731 1.00 84.94 180 CYS A C 1
ATOM 1375 O O . CYS A 1 180 ? 19.628 5.339 -15.036 1.00 84.94 180 CYS A O 1
ATOM 1377 N N . PRO A 1 181 ? 21.658 4.601 -15.668 1.00 80.19 181 PRO A N 1
ATOM 1378 C CA . PRO A 1 181 ? 21.271 4.440 -17.065 1.00 80.19 181 PRO A CA 1
ATOM 1379 C C . PRO A 1 181 ? 20.218 3.329 -17.228 1.00 80.19 181 PRO A C 1
ATOM 1381 O O . PRO A 1 181 ? 20.172 2.400 -16.413 1.00 80.19 181 PRO A O 1
ATOM 1384 N N . PRO A 1 182 ? 19.392 3.386 -18.290 1.00 74.81 182 PRO A N 1
ATOM 1385 C CA . PRO A 1 182 ? 18.385 2.368 -18.556 1.00 74.81 182 PRO A CA 1
ATOM 1386 C C . PRO A 1 182 ? 19.035 0.996 -18.747 1.00 74.81 182 PRO A C 1
ATOM 1388 O O . PRO A 1 182 ? 19.891 0.816 -19.613 1.00 74.81 182 PRO A O 1
ATOM 1391 N N . GLY A 1 183 ? 18.646 0.027 -17.916 1.00 76.62 183 GLY A N 1
ATOM 1392 C CA . GLY A 1 183 ? 19.271 -1.294 -17.900 1.00 76.62 183 GLY A CA 1
ATOM 1393 C C . GLY A 1 183 ? 18.880 -2.168 -16.701 1.00 76.62 183 GLY A C 1
ATOM 1394 O O . GLY A 1 183 ? 17.986 -1.814 -15.927 1.00 76.62 183 GLY A O 1
ATOM 1395 N N . PRO A 1 184 ? 19.559 -3.316 -16.511 1.00 78.62 184 PRO A N 1
ATOM 1396 C CA . PRO A 1 184 ? 19.251 -4.260 -15.433 1.00 78.62 184 PRO A CA 1
ATOM 1397 C C . PRO A 1 184 ? 19.504 -3.664 -14.043 1.00 78.62 184 PRO A C 1
ATOM 1399 O O . PRO A 1 184 ? 18.788 -3.967 -13.095 1.00 78.62 184 PRO A O 1
ATOM 1402 N N . THR A 1 185 ? 20.485 -2.769 -13.919 1.00 83.06 185 THR A N 1
ATOM 1403 C CA . THR A 1 185 ? 20.790 -2.052 -12.675 1.00 83.06 185 THR A CA 1
ATOM 1404 C C . THR A 1 185 ? 19.628 -1.165 -12.235 1.00 83.06 185 THR A C 1
ATOM 1406 O O . THR A 1 185 ? 19.251 -1.190 -11.066 1.00 83.06 185 THR A O 1
ATOM 1409 N N . GLN A 1 186 ? 19.003 -0.447 -13.172 1.00 82.94 186 GLN A N 1
ATOM 1410 C CA . GLN A 1 186 ? 17.809 0.356 -12.908 1.00 82.94 186 GLN A CA 1
ATOM 1411 C C . GLN A 1 186 ? 16.645 -0.525 -12.424 1.00 82.94 186 GLN A C 1
ATOM 1413 O O . GLN A 1 186 ? 15.979 -0.193 -11.444 1.00 82.94 186 GLN A O 1
ATOM 1418 N N . ALA A 1 187 ? 16.445 -1.684 -13.059 1.00 80.94 187 ALA A N 1
ATOM 1419 C CA . ALA A 1 187 ? 15.408 -2.642 -12.683 1.00 80.94 187 ALA A CA 1
ATOM 1420 C C . ALA A 1 187 ? 15.591 -3.185 -11.254 1.00 80.94 187 ALA A C 1
ATOM 1422 O O . ALA A 1 187 ? 14.616 -3.310 -10.516 1.00 80.94 187 ALA A O 1
ATOM 1423 N N . ILE A 1 188 ? 16.834 -3.460 -10.841 1.00 84.69 188 ILE A N 1
ATOM 1424 C CA . ILE A 1 188 ? 17.150 -3.925 -9.481 1.00 84.69 188 ILE A CA 1
ATOM 1425 C C . ILE A 1 188 ? 16.776 -2.858 -8.448 1.00 84.69 188 ILE A C 1
ATOM 1427 O O . ILE A 1 188 ? 16.100 -3.169 -7.468 1.00 84.69 188 ILE A O 1
ATOM 1431 N N . PHE A 1 189 ? 17.157 -1.596 -8.667 1.00 88.50 189 PHE A N 1
ATOM 1432 C CA . PHE A 1 189 ? 16.795 -0.514 -7.744 1.00 88.50 189 PHE A CA 1
ATOM 1433 C C . PHE A 1 189 ? 15.287 -0.255 -7.711 1.00 88.50 189 PHE A C 1
ATOM 1435 O O . PHE A 1 189 ? 14.730 -0.072 -6.630 1.00 88.50 189 PHE A O 1
ATOM 1442 N N . ALA A 1 190 ? 14.605 -0.318 -8.856 1.00 87.44 190 ALA A N 1
ATOM 1443 C CA . ALA A 1 190 ? 13.147 -0.233 -8.912 1.00 87.44 190 ALA A CA 1
ATOM 1444 C C . ALA A 1 190 ? 12.468 -1.386 -8.146 1.00 87.44 190 ALA A C 1
ATOM 1446 O O . ALA A 1 190 ? 11.497 -1.159 -7.425 1.00 87.44 190 ALA A O 1
ATOM 1447 N N . ALA A 1 191 ? 13.002 -2.609 -8.237 1.00 87.38 191 ALA A N 1
ATOM 1448 C CA . ALA A 1 191 ? 12.502 -3.765 -7.492 1.00 87.38 191 ALA A CA 1
ATOM 1449 C C . ALA A 1 191 ? 12.715 -3.619 -5.977 1.00 87.38 191 ALA A C 1
ATOM 1451 O O . ALA A 1 191 ? 11.800 -3.907 -5.207 1.00 87.38 191 ALA A O 1
ATOM 1452 N N . ILE A 1 192 ? 13.876 -3.112 -5.542 1.00 90.56 192 ILE A N 1
ATOM 1453 C CA . ILE A 1 192 ? 14.135 -2.770 -4.130 1.00 90.56 192 ILE A CA 1
ATOM 1454 C C . ILE A 1 192 ? 13.146 -1.700 -3.651 1.00 90.56 192 ILE A C 1
ATOM 1456 O O . ILE A 1 192 ? 12.624 -1.791 -2.538 1.00 90.56 192 ILE A O 1
ATOM 1460 N N . GLY A 1 193 ? 12.842 -0.715 -4.498 1.00 91.44 193 GLY A N 1
ATOM 1461 C CA . GLY A 1 193 ? 11.859 0.314 -4.184 1.00 91.44 193 GLY A CA 1
ATOM 1462 C C . GLY A 1 193 ? 10.455 -0.245 -4.007 1.00 91.44 193 GLY A C 1
ATOM 1463 O O . GLY A 1 193 ? 9.807 0.013 -2.990 1.00 91.44 193 GLY A O 1
ATOM 1464 N N . LYS A 1 194 ? 10.019 -1.098 -4.939 1.00 89.44 194 LYS A N 1
ATOM 1465 C CA . LYS A 1 194 ? 8.730 -1.790 -4.850 1.00 89.44 194 LYS A CA 1
ATOM 1466 C C . LYS A 1 194 ? 8.652 -2.698 -3.620 1.00 89.44 194 LYS A C 1
ATOM 1468 O O . LYS A 1 194 ? 7.627 -2.699 -2.946 1.00 89.44 194 LYS A O 1
ATOM 1473 N N . PHE A 1 195 ? 9.735 -3.399 -3.281 1.00 90.62 195 PHE A N 1
ATOM 1474 C CA . PHE A 1 195 ? 9.842 -4.202 -2.059 1.00 90.62 195 PHE A CA 1
ATOM 1475 C C . PHE A 1 195 ? 9.609 -3.351 -0.799 1.00 90.62 195 PHE A C 1
ATOM 1477 O O . PHE A 1 195 ? 8.803 -3.721 0.056 1.00 90.62 195 PHE A O 1
ATOM 1484 N N . GLY A 1 196 ? 10.256 -2.183 -0.707 1.00 91.69 196 GLY A N 1
ATOM 1485 C CA . GLY A 1 196 ? 10.056 -1.235 0.394 1.00 91.69 196 GLY A CA 1
ATOM 1486 C C . GLY A 1 196 ? 8.614 -0.725 0.483 1.00 91.69 196 GLY A C 1
ATOM 1487 O O . GLY A 1 196 ? 8.026 -0.734 1.566 1.00 91.69 196 GLY A O 1
ATOM 1488 N N . CYS A 1 197 ? 8.014 -0.359 -0.656 1.00 92.31 197 CYS A N 1
ATOM 1489 C CA . CYS A 1 197 ? 6.614 0.067 -0.729 1.00 92.31 197 CYS A CA 1
ATOM 1490 C C . CYS A 1 197 ? 5.637 -1.031 -0.296 1.00 92.31 197 CYS A C 1
ATOM 1492 O O . CYS A 1 197 ? 4.736 -0.749 0.488 1.00 92.31 197 CYS A O 1
ATOM 1494 N N . ALA A 1 198 ? 5.809 -2.266 -0.778 1.00 90.12 198 ALA A N 1
ATOM 1495 C CA . ALA A 1 198 ? 4.911 -3.381 -0.475 1.00 90.12 198 ALA A CA 1
ATOM 1496 C C . ALA A 1 198 ? 4.881 -3.690 1.030 1.00 90.12 198 ALA A C 1
ATOM 1498 O O . ALA A 1 198 ? 3.807 -3.784 1.625 1.00 90.12 198 ALA A O 1
ATOM 1499 N N . GLY A 1 199 ? 6.058 -3.766 1.663 1.00 89.69 199 GLY A N 1
ATOM 1500 C CA . GLY A 1 199 ? 6.155 -3.931 3.113 1.00 89.69 199 GLY A CA 1
ATOM 1501 C C . GLY A 1 199 ? 5.520 -2.757 3.860 1.00 89.69 199 GLY A C 1
ATOM 1502 O O . GLY A 1 199 ? 4.678 -2.959 4.732 1.00 89.69 199 GLY A O 1
ATOM 1503 N N . ALA A 1 200 ? 5.858 -1.522 3.480 1.00 92.69 200 ALA A N 1
ATOM 1504 C CA . ALA A 1 200 ? 5.318 -0.324 4.116 1.00 92.69 200 ALA A CA 1
ATOM 1505 C C . ALA A 1 200 ? 3.788 -0.208 4.005 1.00 92.69 200 ALA A C 1
ATOM 1507 O O . ALA A 1 200 ? 3.155 0.248 4.951 1.00 92.69 200 ALA A O 1
ATOM 1508 N N . PHE A 1 201 ? 3.179 -0.657 2.906 1.00 90.50 201 PHE A N 1
ATOM 1509 C CA . PHE A 1 201 ? 1.727 -0.616 2.703 1.00 90.50 201 PHE A CA 1
ATOM 1510 C C . PHE A 1 201 ? 0.969 -1.469 3.735 1.00 90.50 201 PHE A C 1
ATOM 1512 O O . PHE A 1 201 ? -0.014 -1.028 4.340 1.00 90.50 201 PHE A O 1
ATOM 1519 N N . THR A 1 202 ? 1.464 -2.682 3.996 1.00 88.81 202 THR A N 1
ATOM 1520 C CA . THR A 1 202 ? 0.893 -3.576 5.015 1.00 88.81 202 THR A CA 1
ATOM 1521 C C . THR A 1 202 ? 1.031 -2.978 6.415 1.00 88.81 202 THR A C 1
ATOM 1523 O O . THR A 1 202 ? 0.088 -3.010 7.204 1.00 88.81 202 THR A O 1
ATOM 1526 N N . ILE A 1 203 ? 2.183 -2.378 6.717 1.00 90.81 203 ILE A N 1
ATOM 1527 C CA . ILE A 1 203 ? 2.452 -1.772 8.028 1.00 90.81 203 ILE A CA 1
ATOM 1528 C C . ILE A 1 203 ? 1.622 -0.505 8.230 1.00 90.81 203 ILE A C 1
ATOM 1530 O O . ILE A 1 203 ? 1.080 -0.313 9.314 1.00 90.81 203 ILE A O 1
ATOM 1534 N N . ALA A 1 204 ? 1.473 0.330 7.198 1.00 91.94 204 ALA A N 1
ATOM 1535 C CA . ALA A 1 204 ? 0.660 1.544 7.240 1.00 91.94 204 ALA A CA 1
ATOM 1536 C C . ALA A 1 204 ? -0.794 1.226 7.610 1.00 91.94 204 ALA A C 1
ATOM 1538 O O . ALA A 1 204 ? -1.359 1.880 8.479 1.00 91.94 204 ALA A O 1
ATOM 1539 N N . SER A 1 205 ? -1.354 0.155 7.034 1.00 88.88 205 SER A N 1
ATOM 1540 C CA . SER A 1 205 ? -2.703 -0.340 7.358 1.00 88.88 205 SER A CA 1
ATOM 1541 C C . SER A 1 205 ? -2.877 -0.627 8.852 1.00 88.88 205 SER A C 1
ATOM 1543 O O . SER A 1 205 ? -3.870 -0.230 9.463 1.00 88.88 205 SER A O 1
ATOM 1545 N N . ILE A 1 206 ? -1.892 -1.301 9.452 1.00 89.50 206 ILE A N 1
ATOM 1546 C CA . ILE A 1 206 ? -1.901 -1.650 10.877 1.00 89.50 206 ILE A CA 1
ATOM 1547 C C . ILE A 1 206 ? -1.701 -0.390 11.722 1.00 89.50 206 ILE A C 1
ATOM 1549 O O . ILE A 1 206 ? -2.472 -0.134 12.645 1.00 89.50 206 ILE A O 1
ATOM 1553 N N . PHE A 1 207 ? -0.710 0.428 11.373 1.00 89.06 207 PHE A N 1
ATOM 1554 C CA . PHE A 1 207 ? -0.340 1.621 12.122 1.00 89.06 207 PHE A CA 1
ATOM 1555 C C . PHE A 1 207 ? -1.472 2.653 12.181 1.00 89.06 207 PHE A C 1
ATOM 1557 O O . PHE A 1 207 ? -1.747 3.181 13.257 1.00 89.06 207 PHE A O 1
ATOM 1564 N N . THR A 1 208 ? -2.206 2.873 11.084 1.00 89.31 208 THR A N 1
ATOM 1565 C CA . THR A 1 208 ? -3.419 3.703 11.110 1.00 89.31 208 THR A CA 1
ATOM 1566 C C . THR A 1 208 ? -4.430 3.161 12.120 1.00 89.31 208 THR A C 1
ATOM 1568 O O . THR A 1 208 ? -4.974 3.912 12.927 1.00 89.31 208 THR A O 1
ATOM 1571 N N . SER A 1 209 ? -4.682 1.850 12.121 1.00 85.81 209 SER A N 1
ATOM 1572 C CA . SER A 1 209 ? -5.667 1.259 13.032 1.00 85.81 209 SER A CA 1
ATOM 1573 C C . SER A 1 209 ? -5.268 1.380 14.510 1.00 85.81 209 SER A C 1
ATOM 1575 O O . SER A 1 209 ? -6.136 1.557 15.362 1.00 85.81 209 SER A O 1
ATOM 1577 N N . GLU A 1 210 ? -3.971 1.355 14.821 1.00 85.94 210 GLU A N 1
ATOM 1578 C CA . GLU A 1 210 ? -3.453 1.516 16.185 1.00 85.94 210 GLU A CA 1
ATOM 1579 C C . GLU A 1 210 ? -3.448 2.990 16.641 1.00 85.94 210 GLU A C 1
ATOM 1581 O O . GLU A 1 210 ? -3.554 3.267 17.835 1.00 85.94 210 GLU A O 1
ATOM 1586 N N . LEU A 1 211 ? -3.360 3.946 15.709 1.00 83.00 211 LEU A N 1
ATOM 1587 C CA . LEU A 1 211 ? -3.208 5.370 16.022 1.00 83.00 211 LEU A CA 1
ATOM 1588 C C . LEU A 1 211 ? -4.534 6.100 16.301 1.00 83.00 211 LEU A C 1
ATOM 1590 O O . LEU A 1 211 ? -4.533 7.135 16.977 1.00 83.00 211 LEU A O 1
ATOM 1594 N N . PHE A 1 212 ? -5.650 5.585 15.775 1.00 81.50 212 PHE A N 1
ATOM 1595 C CA . PHE A 1 212 ? -6.977 6.195 15.903 1.00 81.50 212 PHE A CA 1
ATOM 1596 C C . PHE A 1 212 ? -7.927 5.368 16.784 1.00 81.50 212 PHE A C 1
ATOM 1598 O O . PHE A 1 212 ? -7.900 4.127 16.747 1.00 81.50 212 PHE A O 1
ATOM 1605 N N . PRO A 1 213 ? -8.806 6.039 17.556 1.00 74.75 213 PRO A N 1
ATOM 1606 C CA . PRO A 1 213 ? -9.691 5.363 18.483 1.00 74.75 213 PRO A CA 1
ATOM 1607 C C . PRO A 1 213 ? -10.793 4.605 17.751 1.00 74.75 213 PRO A C 1
ATOM 1609 O O . PRO A 1 213 ? -11.200 4.978 16.647 1.00 74.75 213 PRO A O 1
ATOM 1612 N N . THR A 1 214 ? -11.290 3.543 18.382 1.00 70.31 214 THR A N 1
ATOM 1613 C CA . THR A 1 214 ? -12.258 2.598 17.797 1.00 70.31 214 THR A CA 1
ATOM 1614 C C . THR A 1 214 ? -13.477 3.282 17.175 1.00 70.31 214 THR A C 1
ATOM 1616 O O . THR A 1 214 ? -13.882 2.902 16.077 1.00 70.31 214 THR A O 1
ATOM 1619 N N . LEU A 1 215 ? -14.000 4.335 17.814 1.00 70.12 215 LEU A N 1
ATOM 1620 C CA . LEU A 1 215 ? -15.178 5.086 17.360 1.00 70.12 215 LEU A CA 1
ATOM 1621 C C . LEU A 1 215 ? -15.004 5.768 15.994 1.00 70.12 215 LEU A C 1
ATOM 1623 O O . LEU A 1 215 ? -15.975 5.930 15.261 1.00 70.12 215 LEU A O 1
ATOM 1627 N N . VAL A 1 216 ? -13.783 6.178 15.640 1.00 74.81 216 VAL A N 1
ATOM 1628 C CA . VAL A 1 216 ? -13.516 6.978 14.425 1.00 74.81 216 VAL A CA 1
ATOM 1629 C C . VAL A 1 216 ? -12.615 6.263 13.426 1.00 74.81 216 VAL A C 1
ATOM 1631 O O . VAL A 1 216 ? -12.457 6.712 12.291 1.00 74.81 216 VAL A O 1
ATOM 1634 N N . ARG A 1 217 ? -12.034 5.134 13.840 1.00 81.44 217 ARG A N 1
ATOM 1635 C CA . ARG A 1 217 ? -11.071 4.345 13.073 1.00 81.44 217 ARG A CA 1
ATOM 1636 C C . ARG A 1 217 ? -11.575 4.004 11.676 1.00 81.44 217 ARG A C 1
ATOM 1638 O O . ARG A 1 217 ? -10.839 4.197 10.718 1.00 81.44 217 ARG A O 1
ATOM 1645 N N . SER A 1 218 ? -12.821 3.548 11.542 1.00 82.12 218 SER A N 1
ATOM 1646 C CA . SER A 1 218 ? -13.376 3.173 10.234 1.00 82.12 218 SER A CA 1
ATOM 1647 C C . SER A 1 218 ? -13.542 4.370 9.294 1.00 82.12 218 SER A C 1
ATOM 1649 O O . SER A 1 218 ? -13.261 4.248 8.105 1.00 82.12 218 SER A O 1
ATOM 1651 N N . ALA A 1 219 ? -13.941 5.535 9.817 1.00 84.06 219 ALA A N 1
ATOM 1652 C CA . ALA A 1 219 ? -14.063 6.754 9.018 1.00 84.06 219 ALA A CA 1
ATOM 1653 C C . ALA A 1 219 ? -12.688 7.263 8.555 1.00 84.06 219 ALA A C 1
ATOM 1655 O O . ALA A 1 219 ? -12.525 7.642 7.397 1.00 84.06 219 ALA A O 1
ATOM 1656 N N . VAL A 1 220 ? -11.688 7.219 9.440 1.00 85.88 220 VAL A N 1
ATOM 1657 C CA . VAL A 1 220 ? -10.312 7.619 9.116 1.00 85.88 220 VAL A CA 1
ATOM 1658 C C . VAL A 1 220 ? -9.674 6.669 8.104 1.00 85.88 220 VAL A C 1
ATOM 1660 O O . VAL A 1 220 ? -9.137 7.138 7.106 1.00 85.88 220 VAL A O 1
ATOM 1663 N N . LEU A 1 221 ? -9.794 5.352 8.298 1.00 88.19 221 LEU A N 1
ATOM 1664 C CA . LEU A 1 221 ? -9.316 4.357 7.330 1.00 88.19 221 LEU A CA 1
ATOM 1665 C C . LEU A 1 221 ? -9.968 4.544 5.952 1.00 88.19 221 LEU A C 1
ATOM 1667 O O . LEU A 1 221 ? -9.297 4.398 4.933 1.00 88.19 221 LEU A O 1
ATOM 1671 N N . GLY A 1 222 ? -11.258 4.898 5.909 1.00 88.81 222 GLY A N 1
ATOM 1672 C CA . GLY A 1 222 ? -11.950 5.248 4.667 1.00 88.81 222 GLY A CA 1
ATOM 1673 C C . GLY A 1 222 ? -11.331 6.466 3.976 1.00 88.81 222 GLY A C 1
ATOM 1674 O O . GLY A 1 222 ? -10.955 6.381 2.808 1.00 88.81 222 GLY A O 1
ATOM 1675 N N . ALA A 1 223 ? -11.151 7.565 4.710 1.00 89.69 223 ALA A N 1
ATOM 1676 C CA . ALA A 1 223 ? -10.575 8.801 4.178 1.00 89.69 223 ALA A CA 1
ATOM 1677 C C . ALA A 1 223 ? -9.096 8.651 3.755 1.00 89.69 223 ALA A C 1
ATOM 1679 O O . ALA A 1 223 ? -8.664 9.232 2.760 1.00 89.69 223 ALA A O 1
ATOM 1680 N N . GLU A 1 224 ? -8.311 7.840 4.466 1.00 90.62 224 GLU A N 1
ATOM 1681 C CA . GLU A 1 224 ? -6.936 7.504 4.070 1.00 90.62 224 GLU A CA 1
ATOM 1682 C C . GLU A 1 224 ? -6.891 6.609 2.825 1.00 90.62 224 GLU A C 1
ATOM 1684 O O . GLU A 1 224 ? -6.026 6.766 1.965 1.00 90.62 224 GLU A O 1
ATOM 1689 N N . ASN A 1 225 ? -7.852 5.698 2.663 1.00 91.12 225 ASN A N 1
ATOM 1690 C CA . ASN A 1 225 ? -7.961 4.918 1.435 1.00 91.12 225 ASN A CA 1
ATOM 1691 C C . ASN A 1 225 ? -8.332 5.815 0.241 1.00 91.12 225 ASN A C 1
ATOM 1693 O O . ASN A 1 225 ? -7.801 5.627 -0.852 1.00 91.12 225 ASN A O 1
ATOM 1697 N N . GLU A 1 226 ? -9.182 6.827 0.431 1.00 92.94 226 GLU A N 1
ATOM 1698 C CA . GLU A 1 226 ? -9.450 7.843 -0.597 1.00 92.94 226 GLU A CA 1
ATOM 1699 C C . GLU A 1 226 ? -8.187 8.633 -0.963 1.00 92.94 226 GLU A C 1
ATOM 1701 O O . GLU A 1 226 ? -7.893 8.806 -2.151 1.00 92.94 226 GLU A O 1
ATOM 1706 N N . SER A 1 227 ? -7.381 9.044 0.023 1.00 93.44 227 SER A N 1
ATOM 1707 C CA . SER A 1 227 ? -6.109 9.725 -0.250 1.00 93.44 227 SER A CA 1
ATOM 1708 C C . SER A 1 227 ? -5.116 8.818 -0.985 1.00 93.44 227 SER A C 1
ATOM 1710 O O . SER A 1 227 ? -4.438 9.271 -1.910 1.00 93.44 227 SER A O 1
ATOM 1712 N N . ALA A 1 228 ? -5.083 7.520 -0.665 1.00 94.25 228 ALA A N 1
ATOM 1713 C CA . ALA A 1 228 ? -4.323 6.534 -1.426 1.00 94.25 228 ALA A CA 1
ATOM 1714 C C . ALA A 1 228 ? -4.785 6.486 -2.893 1.00 94.25 228 ALA A C 1
ATOM 1716 O O . ALA A 1 228 ? -3.954 6.471 -3.804 1.00 94.25 228 ALA A O 1
ATOM 1717 N N . ARG A 1 229 ? -6.098 6.514 -3.167 1.00 94.62 229 ARG A N 1
ATOM 1718 C CA . ARG A 1 229 ? -6.618 6.521 -4.549 1.00 94.62 229 ARG A CA 1
ATOM 1719 C C . ARG A 1 229 ? -6.188 7.753 -5.332 1.00 94.62 229 ARG A C 1
ATOM 1721 O O . ARG A 1 229 ? -5.841 7.598 -6.501 1.00 94.62 229 ARG A O 1
ATOM 1728 N N . LEU A 1 230 ? -6.128 8.931 -4.709 1.00 94.81 230 LEU A N 1
ATOM 1729 C CA . LEU A 1 230 ? -5.586 10.132 -5.359 1.00 94.81 230 LEU A CA 1
ATOM 1730 C C . LEU A 1 230 ? -4.142 9.914 -5.832 1.00 94.81 230 LEU A C 1
ATOM 1732 O O . LEU A 1 230 ? -3.814 10.243 -6.971 1.00 94.81 230 LEU A O 1
ATOM 1736 N N . GLY A 1 231 ? -3.308 9.281 -5.004 1.00 93.44 231 GLY A N 1
ATOM 1737 C CA . GLY A 1 231 ? -1.943 8.908 -5.378 1.00 93.44 231 GLY A CA 1
ATOM 1738 C C . GLY A 1 231 ? -1.884 7.926 -6.550 1.00 93.44 231 GLY A C 1
ATOM 1739 O O . GLY A 1 231 ? -1.105 8.113 -7.486 1.00 93.44 231 GLY A O 1
ATOM 1740 N N . GLY A 1 232 ? -2.751 6.911 -6.548 1.00 93.38 232 GLY A N 1
ATOM 1741 C CA . GLY A 1 232 ? -2.850 5.952 -7.652 1.00 93.38 232 GLY A CA 1
ATOM 1742 C C . GLY A 1 232 ? -3.323 6.576 -8.968 1.00 93.38 232 GLY A C 1
ATOM 1743 O O . GLY A 1 232 ? -2.820 6.206 -10.026 1.00 93.38 232 GLY A O 1
ATOM 1744 N N . ILE A 1 233 ? -4.229 7.558 -8.913 1.00 95.00 233 ILE A N 1
ATOM 1745 C CA . ILE A 1 233 ? -4.650 8.340 -10.086 1.00 95.00 233 ILE A CA 1
ATOM 1746 C C . ILE A 1 233 ? -3.492 9.207 -10.588 1.00 95.00 233 ILE A C 1
ATOM 1748 O O . ILE A 1 233 ? -3.285 9.289 -11.793 1.00 95.00 233 ILE A O 1
ATOM 1752 N N . ALA A 1 234 ? -2.715 9.822 -9.690 1.00 94.06 234 ALA A N 1
ATOM 1753 C CA . ALA A 1 234 ? -1.583 10.676 -10.050 1.00 94.06 234 ALA A CA 1
ATOM 1754 C C . ALA A 1 234 ? -0.413 9.903 -10.692 1.00 94.06 234 ALA A C 1
ATOM 1756 O O . ALA A 1 234 ? 0.249 10.429 -11.588 1.00 94.06 234 ALA A O 1
ATOM 1757 N N . ALA A 1 235 ? -0.172 8.653 -10.280 1.00 93.06 235 ALA A N 1
ATOM 1758 C CA . ALA A 1 235 ? 0.945 7.822 -10.742 1.00 93.06 235 ALA A CA 1
ATOM 1759 C C . ALA A 1 235 ? 1.137 7.763 -12.277 1.00 93.06 235 ALA A C 1
ATOM 1761 O O . ALA A 1 235 ? 2.233 8.096 -12.741 1.00 93.06 235 ALA A O 1
ATOM 1762 N N . PRO A 1 236 ? 0.130 7.392 -13.099 1.00 92.50 236 PRO A N 1
ATOM 1763 C CA . PRO A 1 236 ? 0.281 7.359 -14.554 1.00 92.50 236 PRO A CA 1
ATOM 1764 C C . PRO A 1 236 ? 0.569 8.737 -15.158 1.00 92.50 236 PRO A C 1
ATOM 1766 O O . PRO A 1 236 ? 1.336 8.817 -16.113 1.00 92.50 236 PRO A O 1
ATOM 1769 N N . PHE A 1 237 ? 0.020 9.824 -14.603 1.00 92.19 237 PHE A N 1
ATOM 1770 C CA . PHE A 1 237 ? 0.305 11.179 -15.091 1.00 92.19 237 PHE A CA 1
ATOM 1771 C C . PHE A 1 237 ? 1.751 11.593 -14.818 1.00 92.19 237 PHE A C 1
ATOM 1773 O O . PHE A 1 237 ? 2.372 12.222 -15.672 1.00 92.19 237 PHE A O 1
ATOM 1780 N N . VAL A 1 238 ? 2.314 11.201 -13.670 1.00 91.69 238 VAL A N 1
ATOM 1781 C CA . VAL A 1 238 ? 3.731 11.438 -13.354 1.00 91.69 238 VAL A CA 1
ATOM 1782 C C . VAL A 1 238 ? 4.639 10.688 -14.332 1.00 91.69 238 VAL A C 1
ATOM 1784 O O . VAL A 1 238 ? 5.589 11.267 -14.859 1.00 91.69 238 VAL A O 1
ATOM 1787 N N . VAL A 1 239 ? 4.329 9.421 -14.627 1.00 90.25 239 VAL A N 1
ATOM 1788 C CA . VAL A 1 239 ? 5.075 8.629 -15.620 1.00 90.25 239 VAL A CA 1
ATOM 1789 C C . VAL A 1 239 ? 4.946 9.249 -17.015 1.00 90.25 239 VAL A C 1
ATOM 1791 O O . VAL A 1 239 ? 5.955 9.450 -17.694 1.00 90.25 239 VAL A O 1
ATOM 1794 N N . LEU A 1 240 ? 3.731 9.631 -17.419 1.00 90.38 240 LEU A N 1
ATOM 1795 C CA . LEU A 1 240 ? 3.466 10.280 -18.704 1.00 90.38 240 LEU A CA 1
ATOM 1796 C C . LEU A 1 240 ? 4.245 11.593 -18.845 1.00 90.38 240 LEU A C 1
ATOM 1798 O O . LEU A 1 240 ? 4.860 11.820 -19.885 1.00 90.38 240 LEU A O 1
ATOM 1802 N N . LEU A 1 241 ? 4.293 12.422 -17.801 1.00 89.00 241 LEU A N 1
ATOM 1803 C CA . LEU A 1 241 ? 5.058 13.670 -17.795 1.00 89.00 241 LEU A CA 1
ATOM 1804 C C . LEU A 1 241 ? 6.549 13.430 -18.082 1.00 89.00 241 LEU A C 1
ATOM 1806 O O . LEU A 1 241 ? 7.143 14.157 -18.878 1.00 89.00 241 LEU A O 1
ATOM 1810 N N . GLY A 1 242 ? 7.137 12.382 -17.496 1.00 86.06 242 GLY A N 1
ATOM 1811 C CA . GLY A 1 242 ? 8.519 11.979 -17.777 1.00 86.06 242 GLY A CA 1
ATOM 1812 C C . GLY A 1 242 ? 8.743 11.605 -19.243 1.00 86.06 242 GLY A C 1
ATOM 1813 O O . GLY A 1 242 ? 9.731 12.028 -19.844 1.00 86.06 242 GLY A O 1
ATOM 1814 N N . THR A 1 243 ? 7.798 10.874 -19.846 1.00 85.00 243 THR A N 1
ATOM 1815 C CA . THR A 1 243 ? 7.880 10.498 -21.269 1.00 85.00 243 THR A CA 1
ATOM 1816 C C . THR A 1 243 ? 7.723 11.695 -22.211 1.00 85.00 243 THR A C 1
ATOM 1818 O O . THR A 1 243 ? 8.504 11.828 -23.148 1.00 85.00 243 THR A O 1
ATOM 1821 N N . GLN A 1 244 ? 6.781 12.608 -21.945 1.00 88.38 244 GLN A N 1
ATOM 1822 C CA . GLN A 1 244 ? 6.525 13.787 -22.787 1.00 88.38 244 GLN A CA 1
ATOM 1823 C C . GLN A 1 244 ? 7.695 14.778 -22.766 1.00 88.38 244 GLN A C 1
ATOM 1825 O O . GLN A 1 244 ? 8.087 15.321 -23.798 1.00 88.38 244 GLN A O 1
ATOM 1830 N N . LEU A 1 245 ? 8.303 14.976 -21.595 1.00 88.06 245 LEU A N 1
ATOM 1831 C CA . LEU A 1 245 ? 9.470 15.844 -21.432 1.00 88.06 245 LEU A CA 1
ATOM 1832 C C . LEU A 1 245 ? 10.792 15.176 -21.848 1.00 88.06 245 LEU A C 1
ATOM 1834 O O . LEU A 1 245 ? 11.842 15.778 -21.645 1.00 88.06 245 LEU A O 1
ATOM 1838 N N . HIS A 1 246 ? 10.760 13.955 -22.401 1.00 81.44 246 HIS A N 1
ATOM 1839 C CA . HIS A 1 246 ? 11.943 13.168 -22.781 1.00 81.44 246 HIS A CA 1
ATOM 1840 C C . HIS A 1 246 ? 12.956 12.969 -21.635 1.00 81.44 246 HIS A C 1
ATOM 1842 O O . HIS A 1 246 ? 14.150 12.793 -21.866 1.00 81.44 246 HIS A O 1
ATOM 1848 N N . ASN A 1 247 ? 12.477 12.969 -20.387 1.00 84.19 247 ASN A N 1
ATOM 1849 C CA . ASN A 1 247 ? 13.292 12.859 -19.180 1.00 84.19 247 ASN A CA 1
ATOM 1850 C C . ASN A 1 247 ? 12.886 11.605 -18.382 1.00 84.19 247 ASN A C 1
ATOM 1852 O O . ASN A 1 247 ? 12.037 11.692 -17.489 1.00 84.19 247 ASN A O 1
ATOM 1856 N N . PRO A 1 248 ? 13.494 10.431 -18.655 1.00 79.25 248 PRO A N 1
ATOM 1857 C CA . PRO A 1 248 ? 13.114 9.165 -18.019 1.00 79.25 248 PRO A CA 1
ATOM 1858 C C . PRO A 1 248 ? 13.417 9.122 -16.513 1.00 79.25 248 PRO A C 1
ATOM 1860 O O . PRO A 1 248 ? 12.801 8.352 -15.782 1.00 79.25 248 PRO A O 1
ATOM 1863 N N . SER A 1 249 ? 14.329 9.968 -16.028 1.00 84.56 249 SER A N 1
ATOM 1864 C CA . SER A 1 249 ? 14.677 10.073 -14.607 1.00 84.56 249 SER A CA 1
ATOM 1865 C C . SER A 1 249 ? 13.640 10.842 -13.781 1.00 84.56 249 SER A C 1
ATOM 1867 O O . SER A 1 249 ? 13.555 10.642 -12.571 1.00 84.56 249 SER A O 1
ATOM 1869 N N . LEU A 1 250 ? 12.833 11.706 -14.408 1.00 88.56 250 LEU A N 1
ATOM 1870 C CA . LEU A 1 250 ? 11.928 12.632 -13.716 1.00 88.56 250 LEU A CA 1
ATOM 1871 C C . LEU A 1 250 ? 10.885 11.924 -12.828 1.00 88.56 250 LEU A C 1
ATOM 1873 O O . LEU A 1 250 ? 10.751 12.325 -11.668 1.00 88.56 250 LEU A O 1
ATOM 1877 N N . PRO A 1 251 ? 10.186 10.862 -13.284 1.00 90.06 251 PRO A N 1
ATOM 1878 C CA . PRO A 1 251 ? 9.225 10.148 -12.443 1.00 90.06 251 PRO A CA 1
ATOM 1879 C C . PRO A 1 251 ? 9.882 9.553 -11.193 1.00 90.06 251 PRO A C 1
ATOM 1881 O O . PRO A 1 251 ? 9.355 9.685 -10.092 1.00 90.06 251 PRO A O 1
ATOM 1884 N N . PHE A 1 252 ? 11.075 8.969 -11.342 1.00 90.19 252 PHE A N 1
ATOM 1885 C CA . PHE A 1 252 ? 11.823 8.373 -10.235 1.00 90.19 252 PHE A CA 1
ATOM 1886 C C . PHE A 1 252 ? 12.309 9.413 -9.220 1.00 90.19 252 PHE A C 1
ATOM 1888 O O . PHE A 1 252 ? 12.256 9.149 -8.019 1.00 90.19 252 PHE A O 1
ATOM 1895 N N . VAL A 1 253 ? 12.719 10.607 -9.670 1.00 92.88 253 VAL A N 1
ATOM 1896 C CA . VAL A 1 253 ? 13.044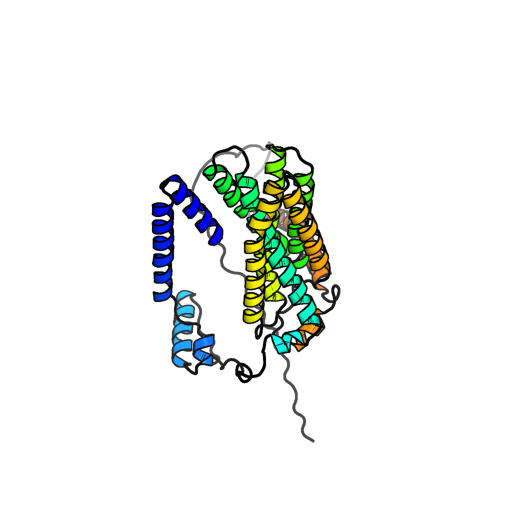 11.722 -8.763 1.00 92.88 253 VAL A CA 1
ATOM 1897 C C . VAL A 1 253 ? 11.811 12.138 -7.966 1.00 92.88 253 VAL A C 1
ATOM 1899 O O . VAL A 1 253 ? 11.895 12.273 -6.748 1.00 92.88 253 VAL A O 1
ATOM 1902 N N . LEU A 1 254 ? 10.656 12.300 -8.619 1.00 93.75 254 LEU A N 1
ATOM 1903 C CA . LEU A 1 254 ? 9.419 12.697 -7.940 1.00 93.75 254 LEU A CA 1
ATOM 1904 C C . LEU A 1 254 ? 8.967 11.652 -6.918 1.00 93.75 254 LEU A C 1
ATOM 1906 O O . LEU A 1 254 ? 8.691 12.006 -5.770 1.00 93.75 254 LEU A O 1
ATOM 1910 N N . PHE A 1 255 ? 8.949 10.371 -7.292 1.00 93.19 255 PHE A N 1
ATOM 1911 C CA . PHE A 1 255 ? 8.636 9.280 -6.366 1.00 93.19 255 PHE A CA 1
ATOM 1912 C C . PHE A 1 255 ? 9.640 9.217 -5.214 1.00 93.19 255 PHE A C 1
ATOM 1914 O O . PHE A 1 255 ? 9.245 9.066 -4.059 1.00 93.19 255 PHE A O 1
ATOM 1921 N N . GLY A 1 256 ? 10.926 9.408 -5.505 1.00 94.19 256 GLY A N 1
ATOM 1922 C CA . GLY A 1 256 ? 11.997 9.410 -4.519 1.00 94.19 256 GLY A CA 1
ATOM 1923 C C . GLY A 1 256 ? 11.875 10.534 -3.491 1.00 94.19 256 GLY A C 1
ATOM 1924 O O . GLY A 1 256 ? 11.820 10.266 -2.293 1.00 94.19 256 GLY A O 1
ATOM 1925 N N . VAL A 1 257 ? 11.774 11.788 -3.940 1.00 96.06 257 VAL A N 1
ATOM 1926 C CA . VAL A 1 257 ? 11.684 12.969 -3.061 1.00 96.06 257 VAL A CA 1
ATOM 1927 C C . VAL A 1 257 ? 10.418 12.931 -2.208 1.00 96.06 257 VAL A C 1
ATOM 1929 O O . VAL A 1 257 ? 10.484 13.142 -0.996 1.00 96.06 257 VAL A O 1
ATOM 1932 N N . THR A 1 258 ? 9.268 12.626 -2.817 1.00 95.81 258 THR A N 1
ATOM 1933 C CA . THR A 1 258 ? 7.992 12.564 -2.085 1.00 95.81 258 THR A CA 1
ATOM 1934 C C . THR A 1 258 ? 7.987 11.441 -1.048 1.00 95.81 258 THR A C 1
ATOM 1936 O O . THR A 1 258 ? 7.524 11.668 0.073 1.00 95.81 258 THR A O 1
ATOM 1939 N N . SER A 1 259 ? 8.571 10.279 -1.371 1.00 95.56 259 SER A N 1
ATOM 1940 C CA . SER A 1 259 ? 8.726 9.149 -0.442 1.00 95.56 259 SER A CA 1
ATOM 1941 C C . SER A 1 259 ? 9.699 9.463 0.690 1.00 95.56 259 SER A C 1
ATOM 1943 O O . SER A 1 259 ? 9.385 9.194 1.844 1.00 95.56 259 SER A O 1
ATOM 1945 N N . VAL A 1 260 ? 10.845 10.096 0.416 1.00 96.50 260 VAL A N 1
ATOM 1946 C CA . VAL A 1 260 ? 11.777 10.508 1.483 1.00 96.50 260 VAL A CA 1
ATOM 1947 C C . VAL A 1 260 ? 11.099 11.484 2.442 1.00 96.50 260 VAL A C 1
ATOM 1949 O O . VAL A 1 260 ? 11.173 11.296 3.656 1.00 96.50 260 VAL A O 1
ATOM 1952 N N . LEU A 1 261 ? 10.369 12.475 1.921 1.00 96.44 261 LEU A N 1
ATOM 1953 C CA . LEU A 1 261 ? 9.593 13.394 2.753 1.00 96.44 261 LEU A CA 1
ATOM 1954 C C . LEU A 1 261 ? 8.534 12.653 3.585 1.00 96.44 261 LEU A C 1
ATOM 1956 O O . LEU A 1 261 ? 8.389 12.937 4.771 1.00 96.44 261 LEU A O 1
ATOM 1960 N N . ALA A 1 262 ? 7.830 11.678 3.002 1.00 95.31 262 ALA A N 1
ATOM 1961 C CA . ALA A 1 262 ? 6.852 10.860 3.722 1.00 95.31 262 ALA A CA 1
ATOM 1962 C C . ALA A 1 262 ? 7.504 10.064 4.864 1.00 95.31 262 ALA A C 1
ATOM 1964 O O . ALA A 1 262 ? 6.999 10.076 5.986 1.00 95.31 262 ALA A O 1
ATOM 1965 N N . GLY A 1 263 ? 8.661 9.446 4.612 1.00 93.38 263 GLY A N 1
ATOM 1966 C CA . GLY A 1 263 ? 9.431 8.721 5.624 1.00 93.38 263 GLY A CA 1
ATOM 1967 C C . GLY A 1 263 ? 9.882 9.621 6.776 1.00 93.38 263 GLY A C 1
ATOM 1968 O O . GLY A 1 263 ? 9.729 9.252 7.937 1.00 93.38 263 GLY A O 1
ATOM 1969 N N . LEU A 1 264 ? 10.356 10.835 6.475 1.00 93.50 264 LEU A N 1
ATOM 1970 C CA . LEU A 1 264 ? 10.730 11.827 7.492 1.00 93.50 264 LEU A CA 1
ATOM 1971 C C . LEU A 1 264 ? 9.525 12.326 8.301 1.00 93.50 264 LEU A C 1
ATOM 1973 O O . LEU A 1 264 ? 9.637 12.521 9.510 1.00 93.50 264 LEU A O 1
ATOM 1977 N N . LEU A 1 265 ? 8.365 12.511 7.665 1.00 92.62 265 LEU A N 1
ATOM 1978 C CA . LEU A 1 265 ? 7.139 12.910 8.359 1.00 92.62 265 LEU A CA 1
ATOM 1979 C C . LEU A 1 265 ? 6.628 11.813 9.297 1.00 92.62 265 LEU A C 1
ATOM 1981 O O . LEU A 1 265 ? 6.189 12.133 10.402 1.00 92.62 265 LEU A O 1
ATOM 1985 N N . ILE A 1 266 ? 6.738 10.537 8.916 1.00 91.25 266 ILE A N 1
ATOM 1986 C CA . ILE A 1 266 ? 6.388 9.412 9.800 1.00 91.25 266 ILE A CA 1
ATOM 1987 C C . ILE A 1 266 ? 7.223 9.440 11.069 1.00 91.25 266 ILE A C 1
ATOM 1989 O O . ILE A 1 266 ? 6.666 9.228 12.140 1.00 91.25 266 ILE A O 1
ATOM 1993 N N . LEU A 1 267 ? 8.509 9.796 10.988 1.00 87.94 267 LEU A N 1
ATOM 1994 C CA . LEU A 1 267 ? 9.369 9.897 12.172 1.00 87.94 267 LEU A CA 1
ATOM 1995 C C . LEU A 1 267 ? 8.831 10.875 13.235 1.00 87.94 267 LEU A C 1
ATOM 1997 O O . LEU A 1 267 ? 9.162 10.739 14.408 1.00 87.94 267 LEU A O 1
ATOM 2001 N N . THR A 1 268 ? 7.950 11.810 12.860 1.00 86.81 268 THR A N 1
ATOM 2002 C CA . THR A 1 268 ? 7.301 12.755 13.787 1.00 86.81 268 THR A CA 1
ATOM 2003 C C . THR A 1 268 ? 6.059 12.202 14.504 1.00 86.81 268 THR A C 1
ATOM 2005 O O . THR A 1 268 ? 5.492 12.888 15.368 1.00 86.81 268 THR A O 1
ATOM 2008 N N . LEU A 1 269 ? 5.599 11.001 14.137 1.00 85.25 269 LEU A N 1
ATOM 2009 C CA . LEU A 1 269 ? 4.479 10.313 14.779 1.00 85.25 269 LEU A CA 1
ATOM 2010 C C . LEU A 1 269 ? 4.955 9.497 15.992 1.00 85.25 269 LEU A C 1
ATOM 2012 O O . LEU A 1 269 ? 6.116 9.095 16.046 1.00 85.25 269 LEU A O 1
ATOM 2016 N N . PRO A 1 270 ? 4.076 9.269 16.984 1.00 81.31 270 PRO A N 1
ATOM 2017 C CA . PRO A 1 270 ? 4.396 8.435 18.138 1.00 81.31 270 PRO A CA 1
ATOM 2018 C C . PRO A 1 270 ? 4.445 6.943 17.767 1.00 81.31 270 PRO A C 1
ATOM 2020 O O . PRO A 1 270 ? 3.748 6.494 16.858 1.00 81.31 270 PRO A O 1
ATOM 2023 N N . GLU A 1 271 ? 5.245 6.175 18.507 1.00 79.81 271 GLU A N 1
ATOM 2024 C CA . GLU A 1 271 ? 5.316 4.713 18.395 1.00 79.81 271 GLU A CA 1
ATOM 2025 C C . GLU A 1 271 ? 4.132 4.051 19.122 1.00 79.81 271 GLU A C 1
ATOM 2027 O O . GLU A 1 271 ? 3.773 4.447 20.234 1.00 79.81 271 GLU A O 1
ATOM 2032 N N . THR A 1 272 ? 3.551 3.020 18.502 1.00 77.44 272 THR A N 1
ATOM 2033 C CA . THR A 1 272 ? 2.375 2.286 19.007 1.00 77.44 272 THR A CA 1
ATOM 2034 C C . THR A 1 272 ? 2.720 0.920 19.606 1.00 77.44 272 THR A C 1
ATOM 2036 O O . THR A 1 272 ? 1.883 0.309 20.268 1.00 77.44 272 THR A O 1
ATOM 2039 N N . LEU A 1 273 ? 3.955 0.431 19.425 1.00 70.19 273 LEU A N 1
ATOM 2040 C CA . LEU A 1 273 ? 4.428 -0.834 19.997 1.00 70.19 273 LEU A CA 1
ATOM 2041 C C . LEU A 1 273 ? 4.164 -0.895 21.514 1.00 70.19 273 LEU A C 1
ATOM 2043 O O . LEU A 1 273 ? 4.721 -0.112 22.278 1.00 70.19 273 LEU A O 1
ATOM 2047 N N . GLY A 1 274 ? 3.345 -1.858 21.946 1.00 59.41 274 GLY A N 1
ATOM 2048 C CA . GLY A 1 274 ? 3.063 -2.123 23.362 1.00 59.41 274 GLY A CA 1
ATOM 2049 C C . GLY A 1 274 ? 2.142 -1.110 24.052 1.00 59.41 274 GLY A C 1
ATOM 2050 O O . GLY A 1 274 ? 1.955 -1.209 25.263 1.00 59.41 274 GLY A O 1
ATOM 2051 N N . ALA A 1 275 ? 1.571 -0.150 23.319 1.00 65.88 275 ALA A N 1
ATOM 2052 C CA . ALA A 1 275 ? 0.559 0.755 23.853 1.00 65.88 275 ALA A CA 1
ATOM 2053 C C . ALA A 1 275 ? -0.832 0.088 23.834 1.00 65.88 275 ALA A C 1
ATOM 2055 O O . ALA A 1 275 ? -1.140 -0.642 22.886 1.00 65.88 275 ALA A O 1
ATOM 2056 N N . PRO A 1 276 ? -1.687 0.321 24.850 1.00 64.75 276 PRO A N 1
ATOM 2057 C CA . PRO A 1 276 ? -3.087 -0.079 24.768 1.00 64.75 276 PRO A CA 1
ATOM 2058 C C . PRO A 1 276 ? -3.767 0.662 23.611 1.00 64.75 276 PRO A C 1
ATOM 2060 O O . PRO A 1 276 ? -3.436 1.816 23.325 1.00 64.75 276 PRO A O 1
ATOM 2063 N N . LEU A 1 277 ? -4.708 -0.002 22.935 1.00 65.69 277 LEU A N 1
ATOM 2064 C CA . LEU A 1 277 ? -5.470 0.642 21.869 1.00 65.69 277 LEU A CA 1
ATOM 2065 C C . LEU A 1 277 ? -6.301 1.783 22.477 1.00 65.69 277 LEU A C 1
ATOM 2067 O O . LEU A 1 277 ? -6.977 1.552 23.478 1.00 65.69 277 LEU A O 1
ATOM 2071 N N . PRO A 1 278 ? -6.278 2.992 21.890 1.00 63.31 278 PRO A N 1
ATOM 2072 C CA . PRO A 1 278 ? -7.096 4.086 22.386 1.00 63.31 278 PRO A CA 1
ATOM 2073 C C . PRO A 1 278 ? -8.572 3.765 22.136 1.00 63.31 278 PRO A C 1
ATOM 2075 O O . PRO A 1 278 ? -8.977 3.511 20.997 1.00 63.31 278 PRO A O 1
ATOM 2078 N N . ASP A 1 279 ? -9.379 3.793 23.190 1.00 58.59 279 ASP A N 1
ATOM 2079 C CA . ASP A 1 279 ? -10.829 3.622 23.083 1.00 58.59 279 ASP A CA 1
ATOM 2080 C C . ASP A 1 279 ? -11.539 4.978 23.038 1.00 58.59 279 ASP A C 1
ATOM 2082 O O . ASP A 1 279 ? -12.553 5.128 22.352 1.00 58.59 279 ASP A O 1
ATOM 2086 N N . THR A 1 280 ? -10.963 6.003 23.673 1.00 63.81 280 THR A N 1
ATOM 2087 C CA . THR A 1 280 ? -11.533 7.353 23.727 1.00 63.81 280 THR A CA 1
ATOM 2088 C C . THR A 1 280 ? -10.621 8.415 23.109 1.00 63.81 280 THR A C 1
ATOM 2090 O O . THR A 1 280 ? -9.426 8.217 22.892 1.00 63.81 280 THR A O 1
ATOM 2093 N N . MET A 1 281 ? -11.186 9.593 22.812 1.00 62.69 281 MET A N 1
ATOM 2094 C CA . MET A 1 281 ? -10.405 10.739 22.324 1.00 62.69 281 MET A CA 1
ATOM 2095 C C . MET A 1 281 ? -9.431 11.286 23.381 1.00 62.69 281 MET A C 1
ATOM 2097 O O . MET A 1 281 ? -8.407 11.850 23.009 1.00 62.69 281 MET A O 1
ATOM 2101 N N . GLN A 1 282 ? -9.721 11.094 24.672 1.00 61.25 282 GLN A N 1
ATOM 2102 C CA . GLN A 1 282 ? -8.872 11.546 25.781 1.00 61.25 282 GLN A CA 1
ATOM 2103 C C . GLN A 1 282 ? -7.583 10.712 25.889 1.00 61.25 282 GLN A C 1
ATOM 2105 O O . GLN A 1 282 ? -6.518 11.257 26.179 1.00 61.25 282 GLN A O 1
ATOM 2110 N N . ASP A 1 283 ? -7.641 9.424 25.532 1.00 61.47 283 ASP A N 1
ATOM 2111 C CA . ASP A 1 283 ? -6.471 8.532 25.508 1.00 61.47 283 ASP A CA 1
ATOM 2112 C C . ASP A 1 283 ? -5.421 8.958 24.464 1.00 61.47 283 ASP A C 1
ATOM 2114 O O . ASP A 1 283 ? -4.230 8.659 24.585 1.00 61.47 283 ASP A O 1
ATOM 2118 N N . LEU A 1 284 ? -5.829 9.706 23.432 1.00 63.25 284 LEU A N 1
ATOM 2119 C CA . LEU A 1 284 ? -4.935 10.141 22.354 1.00 63.25 284 LEU A CA 1
ATOM 2120 C C . LEU A 1 284 ? -3.930 11.205 22.792 1.00 63.25 284 LEU A C 1
ATOM 2122 O O . LEU A 1 284 ? -2.837 11.272 22.209 1.00 63.25 284 LEU A O 1
ATOM 2126 N N . ASP A 1 285 ? -4.288 12.014 23.791 1.00 60.62 285 ASP A N 1
ATOM 2127 C CA . ASP A 1 285 ? -3.417 13.050 24.346 1.00 60.62 285 ASP A CA 1
ATOM 2128 C C . ASP A 1 285 ? -2.332 12.458 25.248 1.00 60.62 285 ASP A C 1
ATOM 2130 O O . ASP A 1 285 ? -1.214 12.977 25.271 1.00 60.62 285 ASP A O 1
ATOM 2134 N N . ALA A 1 286 ? -2.584 11.307 25.879 1.00 56.97 286 ALA A N 1
ATOM 2135 C CA . ALA A 1 286 ? -1.553 10.543 26.585 1.00 56.97 286 ALA A CA 1
ATOM 2136 C C . ALA A 1 286 ? -0.502 9.956 25.617 1.00 56.97 286 ALA A C 1
ATOM 2138 O O . ALA A 1 286 ? 0.684 9.895 25.938 1.00 56.97 286 ALA A O 1
ATOM 2139 N N . ILE A 1 287 ? -0.907 9.608 24.389 1.00 57.97 287 ILE A N 1
ATOM 2140 C CA . ILE A 1 287 ? -0.034 9.068 23.322 1.00 57.97 287 ILE A CA 1
ATOM 2141 C C . ILE A 1 287 ? 0.631 10.209 22.503 1.00 57.97 287 ILE A C 1
ATOM 2143 O O . ILE A 1 287 ? 1.228 10.002 21.449 1.00 57.97 287 ILE A O 1
ATOM 2147 N N . SER A 1 288 ? 0.527 11.471 22.936 1.00 51.78 288 SER A N 1
ATOM 2148 C CA . SER A 1 288 ? 0.992 12.640 22.163 1.00 51.78 288 SER A CA 1
ATOM 2149 C C . SER A 1 288 ? 2.515 12.786 22.043 1.00 51.78 288 SER A C 1
ATOM 2151 O O . SER A 1 288 ? 2.993 13.474 21.137 1.00 51.78 288 SER A O 1
ATOM 2153 N N . SER A 1 289 ? 3.290 12.141 22.914 1.00 51.72 289 SER A N 1
ATOM 2154 C CA . SER A 1 289 ? 4.736 12.336 23.007 1.00 51.72 289 SER A CA 1
ATOM 2155 C C . SER A 1 289 ? 5.511 11.197 22.334 1.00 51.72 289 SER A C 1
ATOM 2157 O O . SER A 1 289 ? 5.359 10.029 22.684 1.00 51.72 289 SER A O 1
ATOM 2159 N N . ILE A 1 290 ? 6.401 11.577 21.405 1.00 51.28 290 ILE A N 1
ATOM 2160 C CA . ILE A 1 290 ? 7.364 10.718 20.678 1.00 51.28 290 ILE A CA 1
ATOM 2161 C C . ILE A 1 290 ? 8.191 9.836 21.643 1.00 51.28 290 ILE A C 1
ATOM 2163 O O . ILE A 1 290 ? 8.700 8.792 21.252 1.00 51.28 290 ILE A O 1
ATOM 2167 N N . PHE A 1 291 ? 8.292 10.237 22.917 1.00 45.34 291 PHE A N 1
ATOM 2168 C CA . PHE A 1 291 ? 9.118 9.610 23.950 1.00 45.34 291 PHE A CA 1
ATOM 2169 C C . PHE A 1 291 ? 8.328 9.037 25.146 1.00 45.34 291 PHE A C 1
ATOM 2171 O O . PHE A 1 291 ? 8.952 8.550 26.089 1.00 45.34 291 PHE A O 1
ATOM 2178 N N . SER A 1 292 ? 6.988 9.098 25.165 1.00 39.28 292 SER A N 1
ATOM 2179 C CA . SER A 1 292 ? 6.216 8.808 26.393 1.00 39.28 292 SER A CA 1
ATOM 2180 C C . SER A 1 292 ? 6.032 7.328 26.716 1.00 39.28 292 SER A C 1
ATOM 2182 O O . SER A 1 292 ? 5.632 7.000 27.832 1.00 39.28 292 SER A O 1
ATOM 2184 N N . SER A 1 293 ? 6.308 6.408 25.803 1.00 42.19 293 SER A N 1
ATOM 2185 C CA . SER A 1 293 ? 6.161 4.988 26.095 1.00 42.19 293 SER A CA 1
ATOM 2186 C C . SER A 1 293 ? 7.525 4.390 26.441 1.00 42.19 293 SER A C 1
ATOM 2188 O O . SER A 1 293 ? 8.398 4.182 25.598 1.00 42.19 293 SER A O 1
ATOM 2190 N N . GLY A 1 294 ? 7.689 4.005 27.713 1.00 45.47 294 GLY A N 1
ATOM 2191 C CA . GLY A 1 294 ? 8.745 3.086 28.167 1.00 45.47 294 GLY A CA 1
ATOM 2192 C C . GLY A 1 294 ? 8.815 1.770 27.366 1.00 45.47 294 GLY A C 1
ATOM 2193 O O . GLY A 1 294 ? 9.767 1.004 27.529 1.00 45.47 294 GLY A O 1
ATOM 2194 N N . ALA A 1 295 ? 7.865 1.550 26.453 1.00 46.66 295 ALA A N 1
ATOM 2195 C CA . ALA A 1 295 ? 7.846 0.524 25.425 1.00 46.66 295 ALA A CA 1
ATOM 2196 C C . ALA A 1 295 ? 9.064 0.548 24.484 1.00 46.66 295 ALA A C 1
ATOM 2198 O O . ALA A 1 295 ? 9.546 -0.520 24.129 1.00 46.66 295 ALA A O 1
ATOM 2199 N N . TYR A 1 296 ? 9.652 1.710 24.155 1.00 44.44 296 TYR A N 1
ATOM 2200 C CA . TYR A 1 296 ? 10.900 1.754 23.365 1.00 44.44 296 TYR A CA 1
ATOM 2201 C C . TYR A 1 296 ? 12.054 1.032 24.087 1.00 44.44 296 TYR A C 1
ATOM 2203 O O . TYR A 1 296 ? 12.786 0.234 23.497 1.00 44.44 296 TYR A O 1
ATOM 2211 N N . LYS A 1 297 ? 12.177 1.242 25.408 1.00 48.94 297 LYS A N 1
ATOM 2212 C CA . LYS A 1 297 ? 13.156 0.535 26.253 1.00 48.94 297 LYS A CA 1
ATOM 2213 C C . LYS A 1 297 ? 12.784 -0.936 26.460 1.00 48.94 297 LYS A C 1
ATOM 2215 O O . LYS A 1 297 ? 13.687 -1.763 26.571 1.00 48.94 297 LYS A O 1
ATOM 2220 N N . GLN A 1 298 ? 11.497 -1.278 26.523 1.00 51.97 298 GLN A N 1
ATOM 2221 C CA . GLN A 1 298 ? 11.044 -2.669 26.642 1.00 51.97 298 GLN A CA 1
ATOM 2222 C C . GLN A 1 298 ? 11.219 -3.465 25.344 1.00 51.97 298 GLN A C 1
ATOM 2224 O O . GLN A 1 298 ? 11.632 -4.611 25.434 1.00 51.97 298 GLN A O 1
ATOM 2229 N N . GLY A 1 299 ? 11.006 -2.875 24.164 1.00 52.16 299 GLY A N 1
ATOM 2230 C CA . GLY A 1 299 ? 11.205 -3.525 22.864 1.00 52.16 299 GLY A CA 1
ATOM 2231 C C . GLY A 1 299 ? 12.665 -3.907 22.631 1.00 52.16 299 GLY A C 1
ATOM 2232 O O . GLY A 1 299 ? 12.961 -5.062 22.342 1.00 52.16 299 GLY A O 1
ATOM 2233 N N . TRP A 1 300 ? 13.602 -2.991 22.899 1.00 52.47 300 TRP A N 1
ATOM 2234 C CA . TRP A 1 300 ? 15.040 -3.295 22.848 1.00 52.47 300 TRP A CA 1
ATOM 2235 C C . TRP A 1 300 ? 15.476 -4.322 23.902 1.00 52.47 300 TRP A C 1
ATOM 2237 O O . TRP A 1 300 ? 16.304 -5.186 23.614 1.00 52.47 300 TRP A O 1
ATOM 2247 N N . ARG A 1 301 ? 14.905 -4.279 25.115 1.00 52.38 301 ARG A N 1
ATOM 2248 C CA . ARG A 1 301 ? 15.169 -5.286 26.159 1.00 52.38 301 ARG A CA 1
ATOM 2249 C C . ARG A 1 301 ? 14.568 -6.650 25.821 1.00 52.38 301 ARG A C 1
ATOM 2251 O O . ARG A 1 301 ? 15.213 -7.653 26.086 1.00 52.38 301 ARG A O 1
ATOM 2258 N N . ALA A 1 302 ? 13.387 -6.706 25.211 1.00 53.56 302 ALA A N 1
ATOM 2259 C CA . ALA A 1 302 ? 12.734 -7.940 24.781 1.00 53.56 302 ALA A CA 1
ATOM 2260 C C . ALA A 1 302 ? 13.431 -8.548 23.557 1.00 53.56 302 ALA A C 1
ATOM 2262 O O . ALA A 1 302 ? 13.684 -9.748 23.543 1.00 53.56 302 ALA A O 1
ATOM 2263 N N . ALA A 1 303 ? 13.829 -7.731 22.579 1.00 52.50 303 ALA A N 1
ATOM 2264 C CA . ALA A 1 303 ? 14.623 -8.166 21.432 1.00 52.50 303 ALA A CA 1
ATOM 2265 C C . ALA A 1 303 ? 16.015 -8.653 21.863 1.00 52.50 303 ALA A C 1
ATOM 2267 O O . ALA A 1 303 ? 16.463 -9.702 21.403 1.00 52.50 303 ALA A O 1
ATOM 2268 N N . GLY A 1 304 ? 16.663 -7.942 22.794 1.00 55.25 304 GLY A N 1
ATOM 2269 C CA . GLY A 1 304 ? 17.905 -8.380 23.429 1.00 55.25 304 GLY A CA 1
ATOM 2270 C C . GLY A 1 304 ? 17.721 -9.699 24.177 1.00 55.25 304 GLY A C 1
ATOM 2271 O O . GLY A 1 304 ? 18.423 -10.668 23.901 1.00 55.25 304 GLY A O 1
ATOM 2272 N N . ASN A 1 305 ? 16.722 -9.789 25.056 1.00 53.16 305 ASN A N 1
ATOM 2273 C CA . ASN A 1 305 ? 16.434 -11.005 25.812 1.00 53.16 305 ASN A CA 1
ATOM 2274 C C . ASN A 1 305 ? 16.076 -12.185 24.899 1.00 53.16 305 ASN A C 1
ATOM 2276 O O . ASN A 1 305 ? 16.552 -13.283 25.148 1.00 53.16 305 ASN A O 1
ATOM 2280 N N . ALA A 1 306 ? 15.331 -11.989 23.810 1.00 51.44 306 ALA A N 1
ATOM 2281 C CA . ALA A 1 306 ? 15.029 -13.048 22.845 1.00 51.44 306 ALA A CA 1
ATOM 2282 C C . ALA A 1 306 ? 16.284 -13.542 22.100 1.00 51.44 306 ALA A C 1
ATOM 2284 O O . ALA A 1 306 ? 16.405 -14.739 21.829 1.00 51.44 306 ALA A O 1
ATOM 2285 N N . LEU A 1 307 ? 17.239 -12.650 21.811 1.00 49.72 307 LEU A N 1
ATOM 2286 C CA . LEU A 1 307 ? 18.529 -12.997 21.201 1.00 49.72 307 LEU A CA 1
ATOM 2287 C C . LEU A 1 307 ? 19.471 -13.732 22.170 1.00 49.72 307 LEU A C 1
ATOM 2289 O O . LEU A 1 307 ? 20.213 -14.620 21.752 1.00 49.72 307 LEU A O 1
ATOM 2293 N N . PHE A 1 308 ? 19.452 -13.381 23.459 1.00 50.59 308 PHE A N 1
ATOM 2294 C CA . PHE A 1 308 ? 20.323 -13.989 24.471 1.00 50.59 308 PHE A CA 1
ATOM 2295 C C . PHE A 1 308 ? 19.720 -15.258 25.111 1.00 50.59 308 PHE A C 1
ATOM 2297 O O . PHE A 1 308 ? 20.458 -16.202 25.399 1.00 50.59 308 PHE A O 1
ATOM 2304 N N . HIS A 1 309 ? 18.392 -15.359 25.260 1.00 49.53 309 HIS A N 1
ATOM 2305 C CA . HIS A 1 309 ? 17.728 -16.542 25.832 1.00 49.53 309 HIS A CA 1
ATOM 2306 C C . HIS A 1 309 ? 17.635 -17.726 24.866 1.00 49.53 309 HIS A C 1
ATOM 2308 O O . HIS A 1 309 ? 17.701 -18.866 25.326 1.00 49.53 309 HIS A O 1
ATOM 2314 N N . THR A 1 310 ? 17.577 -17.505 23.548 1.00 48.44 310 THR A N 1
ATOM 2315 C CA . THR A 1 310 ? 17.663 -18.607 22.566 1.00 48.44 310 THR A CA 1
ATOM 2316 C C . THR A 1 310 ? 19.018 -19.316 22.616 1.00 48.44 310 THR A C 1
ATOM 2318 O O . THR A 1 310 ? 19.091 -20.519 22.376 1.00 48.44 310 THR A O 1
ATOM 2321 N N . ARG A 1 311 ? 20.086 -18.620 23.033 1.00 46.34 311 ARG A N 1
ATOM 2322 C CA . ARG A 1 311 ? 21.414 -19.222 23.228 1.00 46.34 311 ARG A CA 1
ATOM 2323 C C . ARG A 1 311 ? 21.574 -19.911 24.589 1.00 46.34 311 ARG A C 1
ATOM 2325 O O . ARG A 1 311 ? 22.286 -20.910 24.675 1.00 46.34 311 ARG A O 1
ATOM 2332 N N . ALA A 1 312 ? 20.901 -19.416 25.630 1.00 44.78 312 ALA A N 1
ATOM 2333 C CA . ALA A 1 312 ? 20.997 -19.944 26.995 1.00 44.78 312 ALA A CA 1
ATOM 2334 C C . ALA A 1 312 ? 20.069 -21.146 27.272 1.00 44.78 312 ALA A C 1
ATOM 2336 O O . ALA A 1 312 ? 20.444 -22.042 28.029 1.00 44.78 312 ALA A O 1
ATOM 2337 N N . HIS A 1 313 ? 18.881 -21.209 26.657 1.00 42.78 313 HIS A N 1
ATOM 2338 C CA . HIS A 1 313 ? 17.963 -22.341 26.853 1.00 42.78 313 HIS A CA 1
ATOM 2339 C C . HIS A 1 313 ? 18.398 -23.602 26.101 1.00 42.78 313 HIS A C 1
ATOM 2341 O O . HIS A 1 313 ? 18.322 -24.687 26.672 1.00 42.78 313 HIS A O 1
ATOM 2347 N N . GLY A 1 314 ? 18.936 -23.470 24.881 1.00 43.81 314 GLY A N 1
ATOM 2348 C CA . GLY A 1 314 ? 19.455 -24.618 24.126 1.00 43.81 314 GLY A CA 1
ATOM 2349 C C . GLY A 1 314 ? 20.683 -25.269 24.774 1.00 43.81 314 GLY A C 1
ATOM 2350 O O . GLY A 1 314 ? 20.875 -26.475 24.671 1.00 43.81 314 GLY A O 1
ATOM 2351 N N . SER A 1 315 ? 21.493 -24.495 25.502 1.00 44.19 315 SER A N 1
ATOM 2352 C CA . SER A 1 315 ? 22.664 -25.008 26.224 1.00 44.19 315 SER A CA 1
ATOM 2353 C C . SER A 1 315 ? 22.304 -25.591 27.598 1.00 44.19 315 SER A C 1
ATOM 2355 O O . SER A 1 315 ? 22.837 -26.638 27.956 1.00 44.19 315 SER A O 1
ATOM 2357 N N . ARG A 1 316 ? 21.350 -25.004 28.340 1.00 43.19 316 ARG A N 1
ATOM 2358 C CA . ARG A 1 316 ? 20.872 -25.570 29.620 1.00 43.19 316 ARG A CA 1
ATOM 2359 C C . ARG A 1 316 ? 20.010 -26.823 29.468 1.00 43.19 316 ARG A C 1
ATOM 2361 O O . ARG A 1 316 ? 20.184 -27.734 30.266 1.00 43.19 316 ARG A O 1
ATOM 2368 N N . GLN A 1 317 ? 19.145 -26.912 28.454 1.00 45.41 317 GLN A N 1
ATOM 2369 C CA . GLN A 1 317 ? 18.368 -28.138 28.212 1.00 45.41 317 GLN A CA 1
ATOM 2370 C C . GLN A 1 317 ? 19.249 -29.301 27.745 1.00 45.41 317 GLN A C 1
ATOM 2372 O O . GLN A 1 317 ? 19.004 -30.434 28.144 1.00 45.41 317 GLN A O 1
ATOM 2377 N N . ASN A 1 318 ? 20.302 -29.033 26.964 1.00 43.28 318 ASN A N 1
ATOM 2378 C CA . ASN A 1 318 ? 21.269 -30.069 26.597 1.00 43.28 318 ASN A CA 1
ATOM 2379 C C . ASN A 1 318 ? 22.127 -30.510 27.793 1.00 43.28 318 ASN A C 1
ATOM 2381 O O . ASN A 1 318 ? 22.411 -31.693 27.914 1.00 43.28 318 ASN A O 1
ATOM 2385 N N . LEU A 1 319 ? 22.489 -29.604 28.709 1.00 46.28 319 LEU A N 1
ATOM 2386 C CA . LEU A 1 319 ? 23.200 -29.966 29.943 1.00 46.28 319 LEU A CA 1
ATOM 2387 C C . LEU A 1 319 ? 22.316 -30.741 30.933 1.00 46.28 319 LEU A C 1
ATOM 2389 O O . LEU A 1 319 ? 22.791 -31.693 31.535 1.00 46.28 319 LEU A O 1
ATOM 2393 N N . GLN A 1 320 ? 21.036 -30.380 31.072 1.00 44.47 320 GLN A N 1
ATOM 2394 C CA . GLN A 1 320 ? 20.101 -31.097 31.949 1.00 44.47 320 GLN A CA 1
ATOM 2395 C C . GLN A 1 320 ? 19.744 -32.485 31.411 1.00 44.47 320 GLN A C 1
ATOM 2397 O O . GLN A 1 320 ? 19.751 -33.431 32.187 1.00 44.47 320 GLN A O 1
ATOM 2402 N N . ARG A 1 321 ? 19.554 -32.637 30.091 1.00 41.44 321 ARG A N 1
ATOM 2403 C CA . ARG A 1 321 ? 19.363 -33.961 29.476 1.00 41.44 321 ARG A CA 1
ATOM 2404 C C . ARG A 1 321 ? 20.590 -34.859 29.631 1.00 41.44 321 ARG A C 1
ATOM 2406 O O . ARG A 1 321 ? 20.429 -36.024 29.950 1.00 41.44 321 ARG A O 1
ATOM 2413 N N . VAL A 1 322 ? 21.803 -34.316 29.487 1.00 48.47 322 VAL A N 1
ATOM 2414 C CA . VAL A 1 322 ? 23.045 -35.083 29.711 1.00 48.47 322 VAL A CA 1
ATOM 2415 C C . VAL A 1 322 ? 23.228 -35.470 31.187 1.00 48.47 322 VAL A C 1
ATOM 2417 O O . VAL A 1 322 ? 23.797 -36.520 31.465 1.00 48.47 322 VAL A O 1
ATOM 2420 N N . SER A 1 323 ? 22.745 -34.660 32.135 1.00 41.16 323 SER A N 1
ATOM 2421 C CA . SER A 1 323 ? 22.784 -34.995 33.566 1.00 41.16 323 SER A CA 1
ATOM 2422 C C . SER A 1 323 ? 21.706 -36.001 33.985 1.00 41.16 323 SER A C 1
ATOM 2424 O O . SER A 1 323 ? 22.023 -36.919 34.731 1.00 41.16 323 SER A O 1
ATOM 2426 N N . GLU A 1 324 ? 20.473 -35.897 33.481 1.00 46.72 324 GLU A N 1
ATOM 2427 C CA . GLU A 1 324 ? 19.405 -36.873 33.772 1.00 46.72 324 GLU A CA 1
ATOM 2428 C C . GLU A 1 324 ? 19.698 -38.251 33.156 1.00 46.72 324 GLU A C 1
ATOM 2430 O O . GLU A 1 324 ? 19.399 -39.276 33.758 1.00 46.72 324 GLU A O 1
ATOM 2435 N N . GLU A 1 325 ? 20.360 -38.297 31.997 1.00 44.66 325 GLU A N 1
ATOM 2436 C CA . GLU A 1 325 ? 20.754 -39.550 31.335 1.00 44.66 325 GLU A CA 1
ATOM 2437 C C . GLU A 1 325 ? 21.993 -40.209 31.986 1.00 44.66 325 GLU A C 1
ATOM 2439 O O . GLU A 1 325 ? 22.283 -41.381 31.739 1.00 44.66 325 GLU A O 1
ATOM 2444 N N . ALA A 1 326 ? 22.712 -39.479 32.853 1.00 41.91 326 ALA A N 1
ATOM 2445 C CA . ALA A 1 326 ? 23.835 -39.992 33.641 1.00 41.91 326 ALA A CA 1
ATOM 2446 C C . ALA A 1 326 ? 23.410 -40.593 34.997 1.00 41.91 326 ALA A C 1
ATOM 2448 O O . ALA A 1 326 ? 24.112 -41.470 35.501 1.00 41.91 326 ALA A O 1
ATOM 2449 N N . ASP A 1 327 ? 22.272 -40.168 35.558 1.00 40.34 327 ASP A N 1
ATOM 2450 C CA . ASP A 1 327 ? 21.779 -40.632 36.865 1.00 40.34 327 ASP A CA 1
ATOM 2451 C C . ASP A 1 327 ? 20.912 -41.910 36.788 1.00 40.34 327 ASP A C 1
ATOM 2453 O O . ASP A 1 327 ? 20.692 -42.557 37.812 1.00 40.34 327 ASP A O 1
ATOM 2457 N N . ASP A 1 328 ? 20.473 -42.339 35.595 1.00 39.31 328 ASP A N 1
ATOM 2458 C CA . ASP A 1 328 ? 19.529 -43.464 35.419 1.00 39.31 328 ASP A CA 1
ATOM 2459 C C . ASP A 1 328 ? 20.184 -44.813 35.027 1.00 39.31 328 ASP A C 1
ATOM 2461 O O . ASP A 1 328 ? 19.558 -45.687 34.421 1.00 39.31 328 ASP A O 1
ATOM 2465 N N . LYS A 1 329 ? 21.469 -45.030 35.359 1.00 34.00 329 LYS A N 1
ATOM 2466 C CA . LYS A 1 329 ? 22.140 -46.337 35.168 1.00 34.00 329 LYS A CA 1
ATOM 2467 C C . LYS A 1 329 ? 22.648 -46.949 36.483 1.00 34.00 329 LYS A C 1
ATOM 2469 O O . LYS A 1 329 ? 23.487 -46.343 37.147 1.00 34.00 329 LYS A O 1
ATOM 2474 N N . PRO A 1 330 ? 22.233 -48.183 36.843 1.00 31.08 330 PRO A N 1
ATOM 2475 C CA . PRO A 1 330 ? 22.744 -48.874 38.025 1.00 31.08 330 PRO A CA 1
ATOM 2476 C C . PRO A 1 330 ? 24.187 -49.388 37.827 1.00 31.08 330 PRO A C 1
ATOM 2478 O O . PRO A 1 330 ? 24.640 -49.562 36.690 1.00 31.08 330 PRO A O 1
ATOM 2481 N N . PRO A 1 331 ? 24.931 -49.661 38.919 1.00 35.97 331 PRO A N 1
ATOM 2482 C CA . PRO A 1 331 ? 26.365 -49.905 38.859 1.00 35.97 331 PRO A CA 1
ATOM 2483 C C . PRO A 1 331 ? 26.674 -51.391 38.631 1.00 35.97 331 PRO A C 1
ATOM 2485 O O . PRO A 1 331 ? 26.430 -52.207 39.513 1.00 35.97 331 PRO A O 1
ATOM 2488 N N . SER A 1 332 ? 27.298 -51.757 37.507 1.00 25.50 332 SER A N 1
ATOM 2489 C CA . SER A 1 332 ? 28.216 -52.909 37.484 1.00 25.50 332 SER A CA 1
ATOM 2490 C C . SER A 1 332 ? 29.152 -52.935 36.267 1.00 25.50 332 SER A C 1
ATOM 2492 O O . SER A 1 332 ? 28.695 -52.872 35.129 1.00 25.50 332 SER A O 1
ATOM 2494 N N . CYS A 1 333 ? 30.437 -53.172 36.569 1.00 25.09 333 CYS A N 1
ATOM 2495 C CA . CYS A 1 333 ? 31.475 -53.840 35.763 1.00 25.09 333 CYS A CA 1
ATOM 2496 C C . CYS A 1 333 ? 32.276 -53.047 34.697 1.00 25.09 333 CYS A C 1
ATOM 2498 O O . CYS A 1 333 ? 31.959 -53.029 33.518 1.00 25.09 333 CYS A O 1
ATOM 2500 N N . ALA A 1 334 ? 33.414 -52.510 35.164 1.00 26.03 334 ALA A N 1
ATOM 2501 C CA . ALA A 1 334 ? 34.788 -52.721 34.664 1.00 26.03 334 ALA A CA 1
ATOM 2502 C C . ALA A 1 334 ? 35.168 -52.496 33.169 1.00 26.03 334 ALA A C 1
ATOM 2504 O O . ALA A 1 334 ? 35.070 -53.411 32.363 1.00 26.03 334 ALA A O 1
ATOM 2505 N N . GLY A 1 335 ? 35.839 -51.356 32.906 1.00 22.92 335 GLY A N 1
ATOM 2506 C CA . GLY A 1 335 ? 37.041 -51.197 32.043 1.00 22.92 335 GLY A CA 1
ATOM 2507 C C . GLY A 1 335 ? 36.915 -51.296 30.501 1.00 22.92 335 GLY A C 1
ATOM 2508 O O . GLY A 1 335 ? 35.889 -51.710 29.989 1.00 22.92 335 GLY A O 1
ATOM 2509 N N . PRO A 1 336 ? 37.960 -50.917 29.729 1.00 33.25 336 PRO A N 1
ATOM 2510 C CA . PRO A 1 336 ? 38.210 -49.518 29.357 1.00 33.25 336 PRO A CA 1
ATOM 2511 C C . PRO A 1 336 ? 38.338 -49.265 27.825 1.00 33.25 336 PRO A C 1
ATOM 2513 O O . PRO A 1 336 ? 38.684 -50.163 27.069 1.00 33.25 336 PRO A O 1
ATOM 2516 N N . ILE A 1 337 ? 38.206 -47.982 27.434 1.00 27.47 337 ILE A N 1
ATOM 2517 C CA . ILE A 1 337 ? 38.825 -47.301 26.264 1.00 27.47 337 ILE A CA 1
ATOM 2518 C C . ILE A 1 337 ? 38.142 -47.375 24.866 1.00 27.47 337 ILE A C 1
ATOM 2520 O O . ILE A 1 337 ? 37.906 -48.437 24.309 1.00 27.47 337 ILE A O 1
ATOM 2524 N N . GLN A 1 338 ? 38.015 -46.159 24.291 1.00 24.17 338 GLN A N 1
ATOM 2525 C CA . GLN A 1 338 ? 38.114 -45.717 22.877 1.00 24.17 338 GLN A CA 1
ATOM 2526 C C . GLN A 1 338 ? 36.865 -45.201 22.117 1.00 24.17 338 GLN A C 1
ATOM 2528 O O . GLN A 1 338 ? 36.037 -45.955 21.630 1.00 24.17 338 GLN A O 1
ATOM 2533 N N . HIS A 1 339 ? 36.842 -43.857 22.003 1.00 26.28 339 HIS A N 1
ATOM 2534 C CA . HIS A 1 339 ? 36.483 -42.977 20.869 1.00 26.28 339 HIS A CA 1
ATOM 2535 C C . HIS A 1 339 ? 35.358 -43.412 19.909 1.00 26.28 339 HIS A C 1
ATOM 2537 O O . HIS A 1 339 ? 35.514 -44.351 19.146 1.00 26.28 339 HIS A O 1
ATOM 2543 N N . VAL A 1 340 ? 34.186 -42.760 19.917 1.00 28.11 340 VAL A N 1
ATOM 2544 C CA . VAL A 1 340 ? 33.870 -41.442 19.299 1.00 28.11 340 VAL A CA 1
ATOM 2545 C C . VAL A 1 340 ? 34.117 -41.413 17.785 1.00 28.11 340 VAL A C 1
ATOM 2547 O O . VAL A 1 340 ? 35.189 -41.006 17.360 1.00 28.11 340 VAL A O 1
ATOM 2550 N N . GLN A 1 341 ? 33.103 -41.776 16.991 1.00 23.56 341 GLN A N 1
ATOM 2551 C CA . GLN A 1 341 ? 32.498 -40.976 15.907 1.00 23.56 341 GLN A CA 1
ATOM 2552 C C . GLN A 1 341 ? 31.467 -41.817 15.128 1.00 23.56 341 GLN A C 1
ATOM 2554 O O . GLN A 1 341 ? 31.547 -43.034 15.124 1.00 23.56 341 GLN A O 1
ATOM 2559 N N . GLU A 1 342 ? 30.539 -41.120 14.462 1.00 24.28 342 GLU A N 1
ATOM 2560 C CA . GLU A 1 342 ? 29.475 -41.604 13.559 1.00 24.28 342 GLU A CA 1
ATOM 2561 C C . GLU A 1 342 ? 28.175 -42.130 14.182 1.00 24.28 342 GLU A C 1
ATOM 2563 O O . GLU A 1 342 ? 28.077 -43.288 14.555 1.00 24.28 342 GLU A O 1
ATOM 2568 N N . VAL A 1 343 ? 27.123 -41.299 14.117 1.00 25.08 343 VAL A N 1
ATOM 2569 C CA . VAL A 1 343 ? 25.890 -41.670 13.395 1.00 25.08 343 VAL A CA 1
ATOM 2570 C C . VAL A 1 343 ? 25.332 -40.412 12.707 1.00 25.08 343 VAL A C 1
ATOM 2572 O O . VAL A 1 343 ? 24.605 -39.617 13.298 1.00 25.08 343 VAL A O 1
ATOM 2575 N N . LEU A 1 344 ? 25.696 -40.219 11.440 1.00 24.45 344 LEU A N 1
ATOM 2576 C CA . LEU A 1 344 ? 24.935 -39.438 10.461 1.00 24.45 344 LEU A CA 1
ATOM 2577 C C . LEU A 1 344 ? 24.420 -40.442 9.421 1.00 24.45 344 LEU A C 1
ATOM 2579 O O . LEU A 1 344 ? 25.188 -41.303 9.007 1.00 24.45 344 LEU A O 1
ATOM 2583 N N . LEU A 1 345 ? 23.166 -40.264 8.973 1.00 24.73 345 LEU A N 1
ATOM 2584 C CA . LEU A 1 345 ? 22.433 -41.023 7.932 1.00 24.73 345 LEU A CA 1
ATOM 2585 C C . LEU A 1 345 ? 21.766 -42.311 8.455 1.00 24.73 345 LEU A C 1
ATOM 2587 O O . LEU A 1 345 ? 22.397 -43.345 8.604 1.00 24.73 345 LEU A O 1
ATOM 2591 N N . THR A 1 346 ? 20.469 -42.360 8.764 1.00 24.42 346 THR A N 1
ATOM 2592 C CA . THR A 1 346 ? 19.288 -42.448 7.862 1.00 24.42 346 THR A CA 1
ATOM 2593 C C . THR A 1 346 ? 18.166 -43.022 8.761 1.00 24.42 346 THR A C 1
ATOM 2595 O O . THR A 1 346 ? 18.470 -43.840 9.617 1.00 24.42 346 THR A O 1
ATOM 2598 N N . LYS A 1 347 ? 16.888 -42.626 8.782 1.00 24.14 347 LYS A N 1
ATOM 2599 C CA . LYS A 1 347 ? 15.809 -42.639 7.775 1.00 24.14 347 LYS A CA 1
ATOM 2600 C C . LYS A 1 347 ? 14.588 -41.970 8.456 1.00 24.14 347 LYS A C 1
ATOM 2602 O O . LYS A 1 347 ? 14.379 -42.180 9.642 1.00 24.14 347 LYS A O 1
ATOM 2607 N N . SER A 1 348 ? 13.902 -41.050 7.775 1.00 26.31 348 SER A N 1
ATOM 2608 C CA . SER A 1 348 ? 12.503 -41.187 7.310 1.00 26.31 348 SER A CA 1
ATOM 2609 C C . SER A 1 348 ? 11.468 -41.559 8.383 1.00 26.31 348 SER A C 1
ATOM 2611 O O . SER A 1 348 ? 11.423 -42.711 8.791 1.00 26.31 348 SER A O 1
ATOM 2613 N N . ASP A 1 349 ? 10.621 -40.603 8.796 1.00 24.33 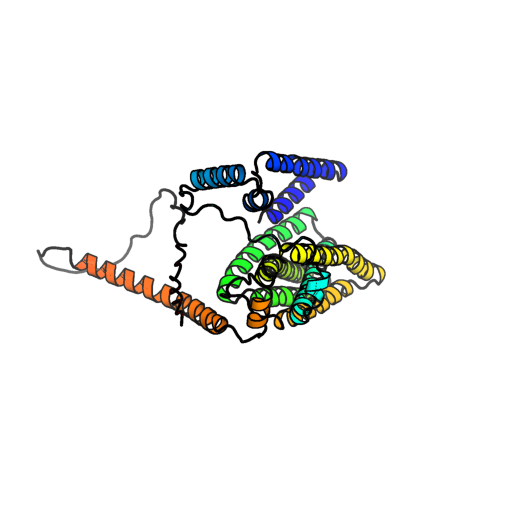349 ASP A N 1
ATOM 2614 C CA . ASP A 1 349 ? 9.171 -40.619 8.508 1.00 24.33 349 ASP A CA 1
ATOM 2615 C C . ASP A 1 349 ? 8.403 -39.485 9.231 1.00 24.33 349 ASP A C 1
ATOM 2617 O O . ASP A 1 349 ? 8.556 -39.260 10.425 1.00 24.33 349 ASP A O 1
ATOM 2621 N N . GLY A 1 350 ? 7.538 -38.789 8.479 1.00 24.89 350 GLY A N 1
ATOM 2622 C CA . GLY A 1 350 ? 6.214 -38.349 8.952 1.00 24.89 350 GLY A CA 1
ATOM 2623 C C . GLY A 1 350 ? 6.053 -37.083 9.817 1.00 24.89 350 GLY A C 1
ATOM 2624 O O . GLY A 1 350 ? 5.894 -37.195 11.020 1.00 24.89 350 GLY A O 1
ATOM 2625 N N . LYS A 1 351 ? 5.882 -35.925 9.150 1.00 25.89 351 LYS A N 1
ATOM 2626 C CA . LYS A 1 351 ? 4.972 -34.778 9.458 1.00 25.89 351 LYS A CA 1
ATOM 2627 C C . LYS A 1 351 ? 5.047 -34.060 10.846 1.00 25.89 351 LYS A C 1
ATOM 2629 O O . LYS A 1 351 ? 4.894 -34.696 11.879 1.00 25.89 351 LYS A O 1
ATOM 2634 N N . PRO A 1 352 ? 5.143 -32.710 10.901 1.00 28.23 352 PRO A N 1
ATOM 2635 C CA . PRO A 1 352 ? 5.137 -31.952 12.164 1.00 28.23 352 PRO A CA 1
ATOM 2636 C C . PRO A 1 352 ? 3.710 -31.679 12.701 1.00 28.23 352 PRO A C 1
ATOM 2638 O O . PRO A 1 352 ? 2.796 -31.501 11.890 1.00 28.23 352 PRO A O 1
ATOM 2641 N N . PRO A 1 353 ? 3.498 -31.557 14.029 1.00 28.52 353 PRO A N 1
ATOM 2642 C CA . PRO A 1 353 ? 2.302 -30.926 14.585 1.00 28.52 353 PRO A CA 1
ATOM 2643 C C . PRO A 1 353 ? 2.422 -29.389 14.549 1.00 28.52 353 PRO A C 1
ATOM 2645 O O . PRO A 1 353 ? 3.485 -28.815 14.781 1.00 28.52 353 PRO A O 1
ATOM 2648 N N . THR A 1 354 ? 1.316 -28.723 14.226 1.00 27.06 354 THR A N 1
ATOM 2649 C CA . THR A 1 354 ? 1.112 -27.263 14.221 1.00 27.06 354 THR A CA 1
ATOM 2650 C C . THR A 1 354 ? 1.076 -26.666 15.637 1.00 27.06 354 THR A C 1
ATOM 2652 O O . THR A 1 354 ? 0.530 -27.319 16.523 1.00 27.06 354 THR A O 1
ATOM 2655 N N . PRO A 1 355 ? 1.540 -25.417 15.864 1.00 30.30 355 PRO A N 1
ATOM 2656 C CA . PRO A 1 355 ? 1.365 -24.727 17.136 1.00 30.30 355 PRO A CA 1
ATOM 2657 C C . PRO A 1 355 ? 0.112 -23.837 17.105 1.00 30.30 355 PRO A C 1
ATOM 2659 O O . PRO A 1 355 ? 0.088 -22.796 16.452 1.00 30.30 355 PRO A O 1
ATOM 2662 N N . VAL A 1 356 ? -0.922 -24.232 17.841 1.00 27.66 356 VAL A N 1
ATOM 2663 C CA . VAL A 1 356 ? -1.954 -23.327 18.361 1.00 27.66 356 VAL A CA 1
ATOM 2664 C C . VAL A 1 356 ? -2.000 -23.625 19.849 1.00 27.66 356 VAL A C 1
ATOM 2666 O O . VAL A 1 356 ? -2.293 -24.758 20.201 1.00 27.66 356 VAL A O 1
ATOM 2669 N N . ASP A 1 357 ? -1.552 -22.664 20.659 1.00 25.05 357 ASP A N 1
ATOM 2670 C CA . ASP A 1 357 ? -1.935 -22.424 22.061 1.00 25.05 357 ASP A CA 1
ATOM 2671 C C . ASP A 1 357 ? -0.816 -21.655 22.776 1.00 25.05 357 ASP A C 1
ATOM 2673 O O . ASP A 1 357 ? 0.127 -22.244 23.293 1.00 25.05 357 ASP A O 1
ATOM 2677 N N . ALA A 1 358 ? -0.912 -20.320 22.780 1.00 25.03 358 ALA A N 1
ATOM 2678 C CA . ALA A 1 358 ? -0.354 -19.456 23.830 1.00 25.03 358 ALA A CA 1
ATOM 2679 C C . ALA A 1 358 ? -0.738 -17.983 23.586 1.00 25.03 358 ALA A C 1
ATOM 2681 O O . ALA A 1 358 ? 0.103 -17.156 23.253 1.00 25.03 358 ALA A O 1
ATOM 2682 N N . TYR A 1 359 ? -2.014 -17.640 23.768 1.00 24.05 359 TYR A N 1
ATOM 2683 C CA . TYR A 1 359 ? -2.417 -16.276 24.135 1.00 24.05 359 TYR A CA 1
ATOM 2684 C C . TYR A 1 359 ? -3.552 -16.362 25.160 1.00 24.05 359 TYR A C 1
ATOM 2686 O O . TYR A 1 359 ? -4.718 -16.107 24.882 1.00 24.05 359 TYR A O 1
ATOM 2694 N N . SER A 1 360 ? -3.197 -16.763 26.377 1.00 22.38 360 SER A N 1
ATOM 2695 C CA . SER A 1 360 ? -4.007 -16.527 27.569 1.00 22.38 360 SER A CA 1
ATOM 2696 C C . SER A 1 360 ? -3.818 -15.071 28.002 1.00 22.38 360 SER A C 1
ATOM 2698 O O . SER A 1 360 ? -2.747 -14.679 28.468 1.00 22.38 360 SER A O 1
ATOM 2700 N N . ILE A 1 361 ? -4.862 -14.268 27.800 1.00 23.61 361 ILE A N 1
ATOM 2701 C CA . ILE A 1 361 ? -4.981 -12.885 28.269 1.00 23.61 361 ILE A CA 1
ATOM 2702 C C . ILE A 1 361 ? -5.057 -12.910 29.801 1.00 23.61 361 ILE A C 1
ATOM 2704 O O . ILE A 1 361 ? -6.017 -13.417 30.378 1.00 23.61 361 ILE A O 1
ATOM 2708 N N . VAL A 1 362 ? -4.037 -12.366 30.465 1.00 22.91 362 VAL A N 1
ATOM 2709 C CA . VAL A 1 362 ? -4.055 -12.096 31.907 1.00 22.91 362 VAL A CA 1
ATOM 2710 C C . VAL A 1 362 ? -4.827 -10.796 32.123 1.00 22.91 362 VAL A C 1
ATOM 2712 O O . VAL A 1 362 ? -4.302 -9.706 31.905 1.00 22.91 362 VAL A O 1
ATOM 2715 N N . VAL A 1 363 ? -6.089 -10.916 32.530 1.00 23.88 363 VAL A N 1
ATOM 2716 C CA . VAL A 1 363 ? -6.889 -9.802 33.050 1.00 23.88 363 VAL A CA 1
ATOM 2717 C C . VAL A 1 363 ? -6.475 -9.583 34.508 1.00 23.88 363 VAL A C 1
ATOM 2719 O O . VAL A 1 363 ? -6.677 -10.451 35.353 1.00 23.88 363 VAL A O 1
ATOM 2722 N N . MET A 1 364 ? -5.849 -8.442 34.801 1.00 23.08 364 MET A N 1
ATOM 2723 C CA . MET A 1 364 ? -5.612 -7.990 36.177 1.00 23.08 364 MET A CA 1
ATOM 2724 C C . MET A 1 364 ? -6.946 -7.539 36.803 1.00 23.08 364 MET A C 1
ATOM 2726 O O . MET A 1 364 ? -7.701 -6.828 36.137 1.00 23.08 364 MET A O 1
ATOM 2730 N N . PRO A 1 365 ? -7.250 -7.903 38.061 1.00 24.22 365 PRO A N 1
ATOM 2731 C CA . PRO A 1 365 ? -8.480 -7.487 38.723 1.00 24.22 365 PRO A CA 1
ATOM 2732 C C . PRO A 1 365 ? -8.405 -6.006 39.122 1.00 24.22 365 PRO A C 1
ATOM 2734 O O . PRO A 1 365 ? -7.452 -5.577 39.774 1.00 24.22 365 PRO A O 1
ATOM 2737 N N . GLN A 1 366 ? -9.420 -5.223 38.747 1.00 25.64 366 GLN A N 1
ATOM 2738 C CA . GLN A 1 366 ? -9.614 -3.875 39.282 1.00 25.64 366 GLN A CA 1
ATOM 2739 C C . GLN A 1 366 ? -10.099 -3.948 40.736 1.00 25.64 366 GLN A C 1
ATOM 2741 O O . GLN A 1 366 ? -10.994 -4.725 41.066 1.00 25.64 366 GLN A O 1
ATOM 2746 N N . GLN A 1 367 ? -9.482 -3.150 41.610 1.00 25.17 367 GLN A N 1
ATOM 2747 C CA . GLN A 1 367 ? -9.901 -2.991 43.003 1.00 25.17 367 GLN A CA 1
ATOM 2748 C C . GLN A 1 367 ? -11.236 -2.227 43.089 1.00 25.17 367 GLN A C 1
ATOM 2750 O O . GLN A 1 367 ? -11.436 -1.281 42.326 1.00 25.17 367 GLN A O 1
ATOM 2755 N N . PRO A 1 368 ? -12.134 -2.585 44.023 1.00 29.59 368 PRO A N 1
ATOM 2756 C CA . PRO A 1 368 ? -13.408 -1.898 44.192 1.00 29.59 368 PRO A CA 1
ATOM 2757 C C . PRO A 1 368 ? -13.235 -0.527 44.861 1.00 29.59 368 PRO A C 1
ATOM 2759 O O . PRO A 1 368 ? -12.553 -0.391 45.879 1.00 29.59 368 PRO A O 1
ATOM 2762 N N . HIS A 1 369 ? -13.902 0.475 44.284 1.00 29.05 369 HIS A N 1
ATOM 2763 C CA . HIS A 1 369 ? -14.178 1.766 44.907 1.00 29.05 369 HIS A CA 1
ATOM 2764 C C . HIS A 1 369 ? -15.023 1.558 46.172 1.00 29.05 369 HIS A C 1
ATOM 2766 O O . HIS A 1 369 ? -16.057 0.895 46.132 1.00 29.05 369 HIS A O 1
ATOM 2772 N N . ALA A 1 370 ? -14.571 2.125 47.289 1.00 31.12 370 ALA A N 1
ATOM 2773 C CA . ALA A 1 370 ? -15.352 2.221 48.511 1.00 31.12 370 ALA A CA 1
ATOM 2774 C C . ALA A 1 370 ? -16.248 3.464 48.440 1.00 31.12 370 ALA A C 1
ATOM 2776 O O . ALA A 1 370 ? -15.747 4.590 48.418 1.00 31.12 370 ALA A O 1
ATOM 2777 N N . ASP A 1 371 ? -17.559 3.235 48.420 1.00 29.45 371 ASP A N 1
ATOM 2778 C CA . ASP A 1 371 ? -18.562 4.224 48.794 1.00 29.45 371 ASP A CA 1
ATOM 2779 C C . ASP A 1 371 ? -18.428 4.542 50.288 1.00 29.45 371 ASP A C 1
ATOM 2781 O O . ASP A 1 371 ? -18.333 3.650 51.134 1.00 29.45 371 ASP A O 1
ATOM 2785 N N . GLY A 1 372 ? -18.422 5.832 50.609 1.00 29.14 372 GLY A N 1
ATOM 2786 C CA . GLY A 1 372 ? -18.466 6.344 51.969 1.00 29.14 372 GLY A CA 1
ATOM 2787 C C . GLY A 1 372 ? -19.425 7.520 52.032 1.00 29.14 372 GLY A C 1
ATOM 2788 O O . GLY A 1 372 ? -19.029 8.656 51.794 1.00 29.14 372 GLY A O 1
ATOM 2789 N N . GLU A 1 373 ? -20.685 7.231 52.355 1.00 31.20 373 GLU A N 1
ATOM 2790 C CA . GLU A 1 373 ? -21.632 8.212 52.874 1.00 31.20 373 GLU A CA 1
ATOM 2791 C C . GLU A 1 373 ? -21.130 8.756 54.222 1.00 31.20 373 GLU A C 1
ATOM 2793 O O . GLU A 1 373 ? -20.967 7.993 55.181 1.00 31.20 373 GLU A O 1
ATOM 2798 N N . ARG A 1 374 ? -20.917 10.074 54.304 1.00 33.03 374 ARG A N 1
ATOM 2799 C CA . ARG A 1 374 ? -21.448 10.969 55.350 1.00 33.03 374 ARG A CA 1
ATOM 2800 C C . ARG A 1 374 ? -21.142 12.429 55.055 1.00 33.03 374 ARG A C 1
ATOM 2802 O O . ARG A 1 374 ? -19.973 12.731 54.733 1.00 33.03 374 ARG A O 1
#

pLDDT: mean 72.33, std 22.86, range [22.38, 96.5]

Radius of gyration: 27.63 Å; chains: 1; bounding box: 70×74×81 Å

Foldseek 3Di:
DVVLVLLVVLLVLCVVDVDVVVSVVVNVVVVVVVCVVVVVDDDALLVCLLVVVQVSSVVVVCVVCVVVVHHDPPDRPDNDDNLPPPPPDPPVVLCVDPLSVLVLVLLLLLLLLLLLLLLLLLVLLCVAPDDNSVLSNVLSVLLVVLQVVLVVCCLQQFLLLSLLVLLLQLLVLLLVLLVDDRDPSSSVSSSSNNSSSSSNVVSSLVVLQQLDAPSCSVVSSVSSVVSNVNSNVCSVVQCVVCVVVVRSSRSSNVSNVSSNVSSVSSLQAATRQPPDRHNDPVVNVCRSDNPNDCNSVVSNVVSVCVVVVVVVVVVVVVVVVVVVVVVPDDDDDDDDDDDDDDDDDDDDDDDDDDDDDDDDDDDDDDDDDDDDDD

InterPro domains:
  IPR005828 Major facilitator, sugar transporter-like [PF00083] (18-277)
  IPR020846 Major facilitator superfamily domain [PS50850] (1-274)
  IPR036259 MFS transporter superfamily [G3DSA:1.20.1250.20] (1-286)
  IPR036259 MFS transporter superfamily [SSF103473] (8-279)

Secondary structure (DSSP, 8-state):
-HHHHHHHHHHHHHHH--SHHHHHHHHHHHHHHHGGGGGTSPPPHHHHHHTT-HHHHHHHHHHHHHHTT-PPPSS--PPPS--STTTS--HHHHTTSHHHHHHHHHHHHHHHHHHHHHHHHHHHHTTSSS-HHHHHHHHHHHHHHHHHHHHHHHHHH-HHHHHHHHHHHHHHHHHHHHHSPTTHHHHHHHHHHHHHHHHHHHHHHHHHHHHS-HHHHHHHHHHHHHHHHHHHHHHHHHHHHHHHTT-TTHHHHHHHHHHHHHHHHHTTSPP-TTPPPP-STTHHHHTT-TT--THHHHHHHHHHHHHHHHHHHHHHHHHHHHHHHHHS-----------------------PPP---------PPPPPP-----

Sequence (374 aa):
MVFIVGEFALVLVAFLLQRWQLMCYCISAISALSMVVLLFVPESPRWLLAMGRQAEAEAVMSKIAEVNGTRMPLEPLTNPPPAADGNQLSLGAILKHRNICRRFTILAYVWCVLCMCYYGISLAVNSLQGSIYLIFLLAAAAEIPANLLGMWLIERIGRHNTLAAGILLAGLSCLVCSFCPPGPTQAIFAAIGKFGCAGAFTIASIFTSELFPTLVRSAVLGAENESARLGGIAAPFVVLLGTQLHNPSLPFVLFGVTSVLAGLLILTLPETLGAPLPDTMQDLDAISSIFSSGAYKQGWRAAGNALFHTRAHGSRQNLQRVSEEADDKPPSCAGPIQHVQEVLLTKSDGKPPTPVDAYSIVVMPQQPHADGER